Protein AF-A0A9N8LQH7-F1 (afdb_monomer)

InterPro domains:
  IPR006204 GHMP kinase N-terminal domain [PF00288] (32-109)
  IPR014721 Small ribosomal subunit protein uS5 domain 2-type fold, subgroup [G3DSA:3.30.230.10] (1-139)
  IPR020568 Ribosomal protein uS5 domain 2-type superfamily [SSF54211] (5-121)

pLDDT: mean 86.88, std 10.56, range [38.44, 96.88]

Secondary structure (DSSP, 8-state):
------GGGTTHHHHHHHHHHHTTTS-HHHHSTTTS-S---------SPTTSSS-HHHHHHHHHHHHHHHHTT-GGGS-HHHHHHHHHHHHHTTT----SHHHHHHHH--TTEEEEEE-SSS-EEEEEEPP--SSPP------------TTTSTTTTHHHHHHHHHHHHHHHHHHTT----EEE-TTS-EEE--SHHHHHHHHHHHHH-TT----SPPPHHHHHHHHHHHHHH--

Sequence (235 aa):
LIHHDEGSQRWGNYFAVAWKGLHSHLPPSVLSASTRPRTISILVDGSIPPESSLSSSAAMTVCSSLVILEAFGARSLVDRTEMAEVAIESERLVGVNSGGMDQAASIFGVPSHALHIAFKPKLLATPTALPPINPPMQFVIVNTLVVSDKKVTGPIHYNLRTAELRMASRALQRRLGLKLPTHTTASGQQEEDVTIRSIFRAWLATQQGAGSEDKGDETEEQLNAFAKVAAENLP

Foldseek 3Di:
DPPQDDDPCNLVLLLVLLVVLCPVQDDVVLVDPVQADPDDDDDDDDDPDPQQPLLPSLLSNLVSNCSRCVRSVNNVSADLQNSLVSSQNSSVVLVANDDRPSNNCSRVDDPQWDWDFDPPPHTDTDTHHDDPDVVDDDDDDDGPPDGHPCSVCVVVPRVVVVVVQLVLLVQLCVQVVFDADWDQDPVRDTDGPSGPVRSLVRVVDVVVDPPDDPPPDDDPVSVVVVVVVSVVRDD

Mean predicted aligned error: 6.79 Å

Solvent-accessible surface area (backbone atoms only — not comparable to full-atom values): 14286 Å² total; per-residue (Å²): 133,80,77,83,48,62,79,94,49,34,69,56,37,36,43,52,28,21,55,59,37,46,56,85,74,49,56,68,74,54,70,28,86,88,64,30,69,91,73,83,90,83,85,87,84,80,88,61,57,76,43,63,83,68,47,41,67,35,49,47,21,47,50,34,38,51,53,51,26,52,68,49,73,42,51,89,76,51,53,73,65,57,50,27,53,38,33,32,56,12,51,39,73,76,72,35,82,62,73,52,62,54,30,40,49,69,69,65,65,51,90,78,38,50,72,52,73,41,70,70,100,51,79,43,74,45,80,39,72,58,77,94,47,89,76,69,83,79,86,85,86,79,84,87,83,64,80,50,57,54,71,80,44,11,76,80,45,63,43,35,53,56,49,49,48,34,50,52,24,50,49,46,29,63,76,69,69,53,72,61,63,68,44,72,44,98,86,69,46,81,42,67,52,58,37,59,65,43,47,50,53,37,52,50,51,68,73,63,43,98,80,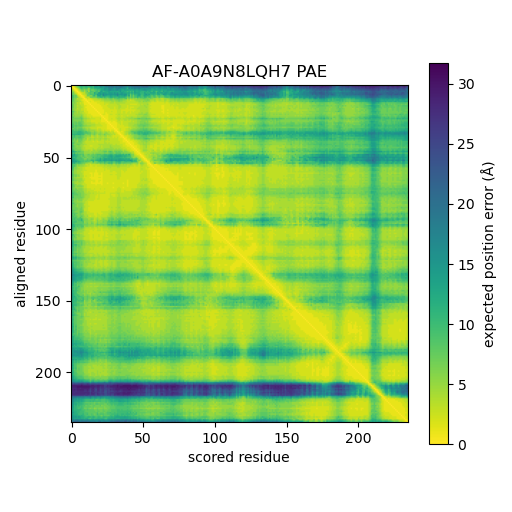65,77,84,79,84,72,84,50,71,67,57,52,55,53,48,51,52,55,49,60,76,66,47,136

Structure (mmCIF, N/CA/C/O backbone):
data_AF-A0A9N8LQH7-F1
#
_entry.id   AF-A0A9N8LQH7-F1
#
loop_
_atom_site.group_PDB
_atom_site.id
_atom_site.type_symbol
_atom_site.label_atom_id
_atom_site.label_alt_id
_atom_site.label_comp_id
_atom_site.label_asym_id
_atom_site.label_entity_id
_atom_site.label_seq_id
_atom_site.pdbx_PDB_ins_code
_atom_site.Cartn_x
_atom_site.Cartn_y
_atom_site.Cartn_z
_atom_site.occupancy
_atom_site.B_iso_or_equiv
_atom_site.auth_seq_id
_atom_site.auth_comp_id
_atom_site.auth_asym_id
_atom_site.auth_atom_id
_atom_site.pdbx_PDB_model_num
ATOM 1 N N . LEU A 1 1 ? -6.247 0.942 -25.159 1.00 38.44 1 LEU A N 1
ATOM 2 C CA . LEU A 1 1 ? -6.783 -0.199 -24.389 1.00 38.44 1 LEU A CA 1
ATOM 3 C C . LEU A 1 1 ? -5.607 -0.931 -23.770 1.00 38.44 1 LEU A C 1
ATOM 5 O O . LEU A 1 1 ? -4.652 -1.187 -24.490 1.00 38.44 1 LEU A O 1
ATOM 9 N N . ILE A 1 2 ? -5.651 -1.231 -22.473 1.00 52.00 2 ILE A N 1
ATOM 10 C CA . ILE A 1 2 ? -4.779 -2.269 -21.914 1.00 52.00 2 ILE A CA 1
ATOM 11 C C . ILE A 1 2 ? -5.392 -3.592 -22.373 1.00 52.00 2 ILE A C 1
ATOM 13 O O . ILE A 1 2 ? -6.552 -3.852 -22.055 1.00 52.00 2 ILE A O 1
ATOM 17 N N . HIS A 1 3 ? -4.671 -4.367 -23.183 1.00 55.97 3 HIS A N 1
ATOM 18 C CA . HIS A 1 3 ? -5.056 -5.753 -23.429 1.00 55.97 3 HIS A CA 1
ATOM 19 C C . HIS A 1 3 ? -4.911 -6.501 -22.107 1.00 55.97 3 HIS A C 1
ATOM 21 O O . HIS A 1 3 ? -3.863 -6.423 -21.470 1.00 55.97 3 HIS A O 1
ATOM 27 N N . HIS A 1 4 ? -5.992 -7.137 -21.659 1.00 64.00 4 HIS A N 1
ATOM 28 C CA . HIS A 1 4 ? -5.948 -7.960 -20.465 1.00 64.00 4 HIS A CA 1
ATOM 29 C C . HIS A 1 4 ? -5.553 -9.375 -20.851 1.00 64.00 4 HIS A C 1
ATOM 31 O O . HIS A 1 4 ? -6.353 -10.107 -21.427 1.00 64.00 4 HIS A O 1
ATOM 37 N N . ASP A 1 5 ? -4.315 -9.733 -20.530 1.00 71.69 5 ASP A N 1
ATOM 38 C CA . ASP A 1 5 ? -3.787 -11.060 -20.819 1.00 71.69 5 ASP A CA 1
ATOM 39 C C . ASP A 1 5 ? -4.262 -12.073 -19.767 1.00 71.69 5 ASP A C 1
ATOM 41 O O . ASP A 1 5 ? -4.279 -11.788 -18.561 1.00 71.69 5 ASP A O 1
ATOM 45 N N . GLU A 1 6 ? -4.625 -13.273 -20.220 1.00 67.31 6 GLU A N 1
ATOM 46 C CA . GLU A 1 6 ? -5.040 -14.405 -19.385 1.00 67.31 6 GLU A CA 1
ATOM 47 C C . GLU A 1 6 ? -4.002 -15.542 -19.424 1.00 67.31 6 GLU A C 1
ATOM 49 O O . GLU A 1 6 ? -3.060 -15.539 -20.221 1.00 67.31 6 GLU A O 1
ATOM 54 N N . GLY A 1 7 ?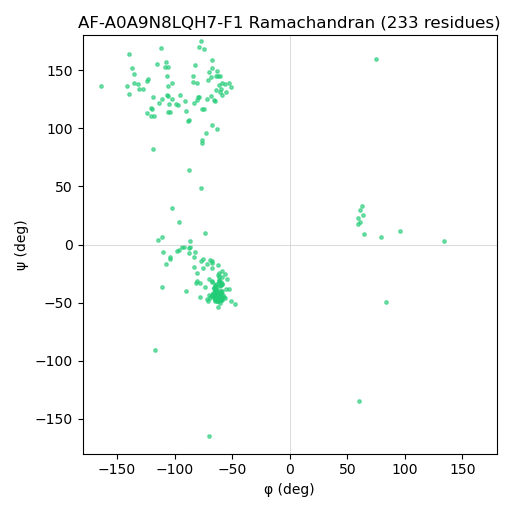 -4.148 -16.526 -18.531 1.00 68.12 7 GLY A N 1
ATOM 55 C CA . GLY A 1 7 ? -3.264 -17.693 -18.485 1.00 68.12 7 GLY A CA 1
ATOM 56 C C . GLY A 1 7 ? -1.793 -17.333 -18.241 1.00 68.12 7 GLY A C 1
ATOM 57 O O . GLY A 1 7 ? -1.475 -16.514 -17.379 1.00 68.12 7 GLY A O 1
ATOM 58 N N . SER A 1 8 ? -0.886 -17.943 -19.006 1.00 64.06 8 SER A N 1
ATOM 59 C CA . SER A 1 8 ? 0.569 -17.782 -18.853 1.00 64.06 8 SER A CA 1
ATOM 60 C C . SER A 1 8 ? 1.098 -16.386 -19.198 1.00 64.06 8 SER A C 1
ATOM 62 O O . SER A 1 8 ? 2.210 -16.054 -18.800 1.00 64.06 8 SER A O 1
ATOM 64 N N . GLN A 1 9 ? 0.316 -15.548 -19.886 1.00 72.38 9 GLN A N 1
ATOM 65 C CA . GLN A 1 9 ? 0.701 -14.173 -20.240 1.00 72.38 9 GLN A CA 1
ATOM 66 C C . GLN A 1 9 ? 0.213 -13.135 -19.221 1.00 72.38 9 GLN A C 1
ATOM 68 O O . GLN A 1 9 ? 0.533 -11.953 -19.318 1.00 72.38 9 GLN A O 1
ATOM 73 N N . ARG A 1 10 ? -0.520 -13.565 -18.185 1.00 77.06 10 ARG A N 1
ATOM 74 C CA . ARG A 1 10 ? -1.144 -12.680 -17.191 1.00 77.06 10 ARG A CA 1
ATOM 75 C C . ARG A 1 10 ? -0.161 -11.744 -16.481 1.00 77.06 10 ARG A C 1
ATOM 77 O O . ARG A 1 10 ? -0.586 -10.680 -16.029 1.00 77.06 10 ARG A O 1
ATOM 84 N N . TRP A 1 11 ? 1.120 -12.103 -16.394 1.00 80.00 11 TRP A N 1
ATOM 85 C CA . TRP A 1 11 ? 2.169 -11.262 -15.811 1.00 80.00 11 TRP A CA 1
ATOM 86 C C . TRP A 1 11 ? 2.361 -9.936 -16.572 1.00 80.00 11 TRP A C 1
ATOM 88 O O . TRP A 1 11 ? 2.661 -8.919 -15.947 1.00 80.00 11 TRP A O 1
ATOM 98 N N . GLY A 1 12 ? 2.107 -9.909 -17.889 1.00 86.38 12 GLY A N 1
ATOM 99 C CA . GLY A 1 12 ? 2.203 -8.706 -18.725 1.00 86.38 12 GLY A CA 1
ATOM 100 C C . GLY A 1 12 ? 1.235 -7.597 -18.301 1.00 86.38 12 GLY A C 1
ATOM 101 O O . GLY A 1 12 ? 1.530 -6.410 -18.463 1.00 86.38 12 GLY A O 1
ATOM 102 N N . ASN A 1 13 ? 0.128 -7.956 -17.638 1.00 86.44 13 ASN A N 1
ATOM 103 C CA . ASN A 1 13 ? -0.795 -6.980 -17.062 1.00 86.44 13 ASN A CA 1
ATOM 104 C C . ASN A 1 13 ? -0.110 -6.059 -16.044 1.00 86.44 13 ASN A C 1
ATOM 106 O O . ASN A 1 13 ? -0.479 -4.890 -15.981 1.00 86.44 13 ASN A O 1
ATOM 110 N N . TYR A 1 14 ? 0.875 -6.545 -15.273 1.00 88.12 14 TYR A N 1
ATOM 111 C CA . TYR A 1 14 ? 1.602 -5.719 -14.299 1.00 88.12 14 TYR A CA 1
ATOM 112 C C . TYR A 1 14 ? 2.395 -4.605 -14.989 1.00 88.12 14 TYR A C 1
ATOM 114 O O . TYR A 1 14 ? 2.353 -3.459 -14.545 1.00 88.12 14 TYR A O 1
ATOM 122 N N . PHE A 1 15 ? 3.017 -4.902 -16.133 1.00 89.38 15 PHE A N 1
ATOM 123 C CA . PHE A 1 15 ? 3.657 -3.888 -16.973 1.00 89.38 15 PHE A CA 1
ATOM 124 C C . PHE A 1 15 ? 2.653 -2.885 -17.533 1.00 89.38 15 PHE A C 1
ATOM 126 O O . PHE A 1 15 ? 2.897 -1.678 -17.506 1.00 89.38 15 PHE A O 1
ATOM 133 N N . ALA A 1 16 ? 1.508 -3.366 -18.017 1.00 89.19 16 ALA A N 1
ATOM 134 C CA . ALA A 1 16 ? 0.495 -2.497 -18.597 1.00 89.19 16 ALA A CA 1
ATOM 135 C C . ALA A 1 16 ? -0.116 -1.534 -17.566 1.00 89.19 16 ALA A C 1
ATOM 137 O O . ALA A 1 16 ? -0.328 -0.357 -17.875 1.00 89.19 16 ALA A O 1
ATOM 138 N N . VAL A 1 17 ? -0.378 -2.003 -16.339 1.00 90.00 17 VAL A N 1
ATOM 139 C CA . VAL A 1 17 ? -0.883 -1.131 -15.271 1.00 90.00 17 VAL A CA 1
ATOM 140 C C . VAL A 1 17 ? 0.193 -0.204 -14.721 1.00 90.00 17 VAL A C 1
ATOM 142 O O . VAL A 1 17 ? -0.128 0.952 -14.477 1.00 90.00 17 VAL A O 1
ATOM 145 N N . ALA A 1 18 ? 1.450 -0.651 -14.609 1.00 91.88 18 ALA A N 1
ATOM 146 C CA . ALA A 1 18 ? 2.571 0.203 -14.212 1.00 91.88 18 ALA A CA 1
ATOM 147 C C . ALA A 1 18 ? 2.768 1.357 -15.207 1.00 91.88 18 ALA A C 1
ATOM 149 O O . ALA A 1 18 ? 2.881 2.516 -14.814 1.00 91.88 18 ALA A O 1
ATOM 150 N N . TRP A 1 19 ? 2.710 1.064 -16.512 1.00 91.06 19 TRP A N 1
ATOM 151 C CA . TRP A 1 19 ? 2.742 2.091 -17.554 1.00 91.06 19 TRP A CA 1
ATOM 152 C C . TRP A 1 19 ? 1.584 3.085 -17.424 1.00 91.06 19 TRP A C 1
ATOM 154 O O . TRP A 1 19 ? 1.787 4.296 -17.502 1.00 91.06 19 TRP A O 1
ATOM 164 N N . LYS A 1 20 ? 0.362 2.584 -17.214 1.00 89.88 20 LYS A N 1
ATOM 165 C CA . LYS A 1 20 ? -0.811 3.446 -17.048 1.00 89.88 20 LYS A CA 1
ATOM 166 C C . LYS A 1 20 ? -0.715 4.310 -15.789 1.00 89.88 20 LYS A C 1
ATOM 168 O O . LYS A 1 20 ? -1.069 5.481 -15.869 1.00 89.88 20 LYS A O 1
ATOM 173 N N . GLY A 1 21 ? -0.243 3.759 -14.671 1.00 89.19 21 GLY A N 1
ATOM 174 C CA . GLY A 1 21 ? -0.072 4.493 -13.417 1.00 89.19 21 GLY A CA 1
ATOM 175 C C . GLY A 1 21 ? 0.996 5.580 -13.511 1.00 89.19 21 GLY A C 1
ATOM 176 O O . GLY A 1 21 ? 0.785 6.679 -13.023 1.00 89.19 21 GLY A O 1
ATOM 177 N N . LEU A 1 22 ? 2.096 5.338 -14.230 1.00 91.06 22 LEU A N 1
ATOM 178 C CA . LEU A 1 22 ? 3.144 6.345 -14.437 1.00 91.06 22 LEU A CA 1
ATOM 179 C C . LEU A 1 22 ? 2.706 7.538 -15.299 1.00 91.06 22 LEU A C 1
ATOM 181 O O . LEU A 1 22 ? 3.338 8.591 -15.254 1.00 91.06 22 LEU A O 1
ATOM 185 N N . HIS A 1 23 ? 1.642 7.407 -16.094 1.00 88.88 23 HIS A N 1
ATOM 186 C CA . HIS A 1 23 ? 1.264 8.426 -17.075 1.00 88.88 23 HIS A CA 1
ATOM 187 C C . HIS A 1 23 ? 0.926 9.786 -16.443 1.00 88.88 23 HIS A C 1
ATOM 189 O O . HIS A 1 23 ? 1.232 10.816 -17.034 1.00 88.88 23 HIS A O 1
ATOM 195 N N . SER A 1 24 ? 0.322 9.810 -15.251 1.00 85.94 24 SER A N 1
ATOM 196 C CA . SER A 1 24 ? 0.002 11.049 -14.523 1.00 85.94 24 SER A CA 1
ATOM 197 C C . SER A 1 24 ? 1.204 11.691 -13.826 1.00 85.94 24 SER A C 1
ATOM 199 O O . SER A 1 24 ? 1.114 12.851 -13.437 1.00 85.94 24 SER A O 1
ATOM 201 N N . HIS A 1 25 ? 2.314 10.963 -13.690 1.00 88.12 25 HIS A N 1
ATOM 202 C CA . HIS A 1 25 ? 3.514 11.392 -12.961 1.00 88.12 25 HIS A CA 1
ATOM 203 C C . HIS A 1 25 ? 4.654 11.820 -13.888 1.00 88.12 25 HIS A C 1
ATOM 205 O O . HIS A 1 25 ? 5.653 12.386 -13.452 1.00 88.12 25 HIS A O 1
ATOM 211 N N . LEU A 1 26 ? 4.523 11.557 -15.189 1.00 90.88 26 LEU A N 1
ATOM 212 C CA . LEU A 1 26 ? 5.539 11.893 -16.175 1.00 90.88 26 LEU A CA 1
ATOM 213 C C . LEU A 1 26 ? 5.157 13.156 -16.954 1.00 90.88 26 LEU A C 1
ATOM 215 O O . LEU A 1 26 ? 4.005 13.315 -17.363 1.00 90.88 26 LEU A O 1
ATOM 219 N N . PRO A 1 27 ? 6.118 14.057 -17.225 1.00 92.12 27 PRO A N 1
ATOM 220 C CA . PRO A 1 27 ? 5.837 15.258 -17.993 1.00 92.12 27 PRO A CA 1
ATOM 221 C C . PRO A 1 27 ? 5.500 14.909 -19.456 1.00 92.12 27 PRO A C 1
ATOM 223 O O . PRO A 1 27 ? 6.043 13.944 -20.008 1.00 92.12 27 PRO A O 1
ATOM 226 N N . PRO A 1 28 ? 4.688 15.730 -20.153 1.00 92.00 28 PRO A N 1
ATOM 227 C CA . PRO A 1 28 ? 4.324 15.488 -21.553 1.00 92.00 28 PRO A CA 1
ATOM 228 C C . PRO A 1 28 ? 5.523 15.320 -22.498 1.00 92.00 28 PRO A C 1
ATOM 230 O O . PRO A 1 28 ? 5.439 14.591 -23.484 1.00 92.00 28 PRO A O 1
ATOM 233 N N . SER A 1 29 ? 6.656 15.959 -22.192 1.00 91.50 29 SER A N 1
ATOM 234 C CA . SER A 1 29 ? 7.902 15.833 -22.956 1.00 91.50 29 SER A CA 1
ATOM 235 C C . SER A 1 29 ? 8.490 14.419 -22.922 1.00 91.50 29 SER A C 1
ATOM 237 O O . SER A 1 29 ? 9.049 13.981 -23.923 1.00 91.50 29 SER A O 1
ATOM 239 N N . VAL A 1 30 ? 8.335 13.691 -21.814 1.00 91.31 30 VAL A N 1
ATOM 240 C CA . VAL A 1 30 ? 8.762 12.289 -21.660 1.00 91.31 30 VAL A CA 1
ATOM 241 C C . VAL A 1 30 ? 7.770 11.339 -22.333 1.00 91.31 30 VAL A C 1
ATOM 243 O O . VAL A 1 30 ? 8.157 10.316 -22.890 1.00 91.31 30 VAL A O 1
ATOM 246 N N . LEU A 1 31 ? 6.483 11.690 -22.322 1.00 90.75 31 LEU A N 1
ATOM 247 C CA . LEU A 1 31 ? 5.407 10.883 -22.907 1.00 90.75 31 LEU A CA 1
ATOM 248 C C . LEU A 1 31 ? 5.243 11.085 -24.423 1.00 90.75 31 LEU A C 1
ATOM 250 O O . LEU A 1 31 ? 4.512 10.329 -25.071 1.00 90.75 31 LEU A O 1
ATOM 254 N N . SER A 1 32 ? 5.903 12.091 -25.000 1.00 91.00 32 SER A N 1
ATOM 255 C CA . SER A 1 32 ? 5.824 12.395 -26.427 1.00 91.00 32 SER A CA 1
ATOM 256 C C . SER A 1 32 ? 6.273 11.210 -27.284 1.00 91.00 32 SER A C 1
ATOM 258 O O . SER A 1 32 ? 7.279 10.555 -27.019 1.00 91.00 32 SER A O 1
ATOM 260 N N . ALA A 1 33 ? 5.559 10.966 -28.385 1.00 87.69 33 ALA A N 1
ATOM 261 C CA . ALA A 1 33 ? 5.908 9.926 -29.353 1.00 87.69 33 ALA A CA 1
ATOM 262 C C . ALA A 1 33 ? 7.274 10.144 -30.035 1.00 87.69 33 ALA A C 1
ATOM 264 O O . ALA A 1 33 ? 7.807 9.207 -30.630 1.00 87.69 33 ALA A O 1
ATOM 265 N N . SER A 1 34 ? 7.822 11.363 -29.977 1.00 86.56 34 SER A N 1
ATOM 266 C CA . SER A 1 34 ? 9.147 11.690 -30.513 1.00 86.56 34 SER A CA 1
ATOM 267 C C . SER A 1 34 ? 10.302 11.305 -29.586 1.00 86.56 34 SER A C 1
ATOM 269 O O . SER A 1 34 ? 11.413 11.122 -30.071 1.00 86.56 34 SER A O 1
ATOM 271 N N . THR A 1 35 ? 10.056 11.201 -28.279 1.00 84.31 35 THR A N 1
ATOM 272 C CA . THR A 1 35 ? 11.086 10.997 -27.248 1.00 84.31 35 THR A CA 1
ATOM 273 C C . THR A 1 35 ? 10.996 9.619 -26.610 1.00 84.31 35 THR A C 1
ATOM 275 O O . THR A 1 35 ? 12.028 9.015 -26.327 1.00 84.31 35 THR A O 1
ATOM 278 N N . ARG A 1 36 ? 9.783 9.091 -26.408 1.00 89.12 36 ARG A N 1
ATOM 279 C CA . ARG A 1 36 ? 9.607 7.796 -25.750 1.00 89.12 36 ARG A CA 1
ATOM 280 C C . ARG A 1 36 ? 10.085 6.618 -26.609 1.00 89.12 36 ARG A C 1
ATOM 282 O O . ARG A 1 36 ? 9.908 6.640 -27.833 1.00 89.12 36 ARG A O 1
ATOM 289 N N . PRO A 1 37 ? 10.578 5.531 -25.988 1.00 88.94 37 PRO A N 1
ATOM 290 C CA . PRO A 1 37 ? 10.831 4.278 -26.687 1.00 88.94 37 PRO A CA 1
ATOM 291 C C . PRO A 1 37 ? 9.572 3.761 -27.388 1.00 88.94 37 PRO A C 1
ATOM 293 O O . PRO A 1 37 ? 8.475 3.766 -26.826 1.00 88.94 37 PRO A O 1
ATOM 296 N N . ARG A 1 38 ? 9.733 3.267 -28.620 1.00 88.69 38 ARG A N 1
ATOM 297 C CA . ARG A 1 38 ? 8.644 2.596 -29.354 1.00 88.69 38 ARG A CA 1
ATOM 298 C C . ARG A 1 38 ? 8.462 1.143 -28.925 1.00 88.69 38 ARG A C 1
ATOM 300 O O . ARG A 1 38 ? 7.349 0.628 -28.967 1.00 88.69 38 ARG A O 1
ATOM 307 N N . THR A 1 39 ? 9.552 0.500 -28.521 1.00 90.56 39 THR A N 1
ATOM 308 C CA . THR A 1 39 ? 9.595 -0.904 -28.117 1.00 90.56 39 THR A CA 1
ATOM 309 C C . THR A 1 39 ? 10.544 -1.038 -26.939 1.00 90.56 39 THR A C 1
ATOM 311 O O . THR A 1 39 ? 11.623 -0.448 -26.952 1.00 90.56 39 THR A O 1
ATOM 314 N N . ILE A 1 40 ? 10.139 -1.815 -25.938 1.00 89.56 40 ILE A N 1
ATOM 315 C CA . ILE A 1 40 ? 10.990 -2.215 -24.821 1.00 89.56 40 ILE A CA 1
ATOM 316 C C . ILE A 1 40 ? 11.035 -3.739 -24.844 1.00 89.56 40 ILE A C 1
ATOM 318 O O . ILE A 1 40 ? 10.000 -4.391 -24.721 1.00 89.56 40 ILE A O 1
ATOM 322 N N . SER A 1 41 ? 12.228 -4.294 -25.040 1.00 91.25 41 SER A N 1
ATOM 323 C CA . SER A 1 41 ? 12.465 -5.734 -24.950 1.00 91.25 41 SER A CA 1
ATOM 324 C C . SER A 1 41 ? 12.865 -6.069 -23.523 1.00 91.25 41 SER A C 1
ATOM 326 O O . SER A 1 41 ? 13.817 -5.494 -23.000 1.00 91.25 41 SER A O 1
ATOM 328 N N . ILE A 1 42 ? 12.125 -6.975 -22.889 1.00 88.31 42 ILE A N 1
ATOM 329 C CA . ILE A 1 42 ? 12.255 -7.266 -21.461 1.00 88.31 42 ILE A CA 1
ATOM 330 C C . ILE A 1 42 ? 12.364 -8.775 -21.287 1.00 88.31 42 ILE A C 1
ATOM 332 O O . ILE A 1 42 ? 11.586 -9.529 -21.869 1.00 88.31 42 ILE A O 1
ATOM 336 N N . LEU A 1 43 ? 13.321 -9.196 -20.465 1.00 90.50 43 LEU A N 1
ATOM 337 C CA . LEU A 1 43 ? 13.407 -10.546 -19.930 1.00 90.50 43 LEU A CA 1
ATOM 338 C C . LEU A 1 43 ? 13.108 -10.463 -18.435 1.00 90.50 43 LEU A C 1
ATOM 340 O O . LEU A 1 43 ? 13.747 -9.688 -17.727 1.00 90.50 43 LEU A O 1
ATOM 344 N N . VAL A 1 44 ? 12.128 -11.234 -17.975 1.00 87.69 44 VAL A N 1
ATOM 345 C CA . VAL A 1 44 ? 11.728 -11.275 -16.567 1.00 87.69 44 VAL A CA 1
ATOM 346 C C . VAL A 1 44 ? 12.204 -12.583 -15.963 1.00 87.69 44 VAL A C 1
ATOM 348 O O . VAL A 1 44 ? 11.921 -13.651 -16.502 1.00 87.69 44 VAL A O 1
ATOM 351 N N . ASP A 1 45 ? 12.892 -12.476 -14.835 1.00 89.06 45 ASP A N 1
ATOM 352 C CA . ASP A 1 45 ? 13.278 -13.594 -13.985 1.00 89.06 45 ASP A CA 1
ATOM 353 C C . ASP A 1 45 ? 13.000 -13.226 -12.524 1.00 89.06 45 ASP A C 1
ATOM 355 O O . ASP A 1 45 ? 13.072 -12.054 -12.143 1.00 89.06 45 ASP A O 1
ATOM 359 N N . GLY A 1 46 ? 12.632 -14.210 -11.707 1.00 85.75 46 GLY A N 1
ATOM 360 C CA . GLY A 1 46 ? 12.235 -13.965 -10.327 1.00 85.75 46 GLY A CA 1
ATOM 361 C C . GLY A 1 46 ? 12.234 -15.231 -9.484 1.00 85.75 46 GLY A C 1
ATOM 362 O O . GLY A 1 46 ? 11.731 -16.272 -9.891 1.00 85.75 46 GLY A O 1
ATOM 363 N N . SER A 1 47 ? 12.768 -15.119 -8.270 1.00 86.12 47 SER A N 1
ATOM 364 C CA . SER A 1 47 ? 12.844 -16.218 -7.301 1.00 86.12 47 SER A CA 1
ATOM 365 C C . SER A 1 47 ? 11.724 -16.199 -6.259 1.00 86.12 47 SER A C 1
ATOM 367 O O . SER A 1 47 ? 11.639 -17.110 -5.436 1.00 86.12 47 SER A O 1
ATOM 369 N N . ILE A 1 48 ? 10.877 -15.162 -6.258 1.00 83.69 48 ILE A N 1
ATOM 370 C CA . ILE A 1 48 ? 9.716 -15.075 -5.369 1.00 83.69 48 ILE A CA 1
ATOM 371 C C . ILE A 1 48 ? 8.639 -16.011 -5.928 1.00 83.69 48 ILE A C 1
ATOM 373 O O . ILE A 1 48 ? 8.156 -15.762 -7.037 1.00 83.69 48 ILE A O 1
ATOM 377 N N . PRO A 1 49 ? 8.231 -17.064 -5.196 1.00 75.44 49 PRO A N 1
ATOM 378 C CA . PRO A 1 49 ? 7.218 -17.981 -5.689 1.00 75.44 49 PRO A CA 1
ATOM 379 C C . PRO A 1 49 ? 5.903 -17.234 -5.969 1.00 75.44 49 PRO A C 1
ATOM 381 O O . PRO A 1 49 ? 5.460 -16.425 -5.144 1.00 75.44 49 PRO A O 1
ATOM 384 N N . PRO A 1 50 ? 5.261 -17.468 -7.124 1.00 74.50 50 PRO A N 1
ATOM 385 C CA . PRO A 1 50 ? 3.982 -16.846 -7.418 1.00 74.50 50 PRO A CA 1
ATOM 386 C C . PRO A 1 50 ? 2.918 -17.331 -6.429 1.00 74.50 50 PRO A C 1
ATOM 388 O O . PRO A 1 50 ? 2.933 -18.481 -5.995 1.00 74.50 50 PRO A O 1
ATOM 391 N N . GLU A 1 51 ? 1.988 -16.439 -6.077 1.00 73.38 51 GLU A N 1
ATOM 392 C CA . GLU A 1 51 ? 0.765 -16.776 -5.324 1.00 73.38 51 GLU A CA 1
ATOM 393 C C . GLU A 1 51 ? 1.008 -17.412 -3.940 1.00 73.38 51 GLU A C 1
ATOM 395 O O . GLU A 1 51 ? 0.091 -17.955 -3.326 1.00 73.38 51 GLU A O 1
ATOM 400 N N . SER A 1 52 ? 2.222 -17.269 -3.399 1.00 74.38 52 SER A N 1
ATOM 401 C CA . SER A 1 52 ? 2.628 -17.787 -2.087 1.00 74.38 52 SER A CA 1
ATOM 402 C C . SER A 1 52 ? 2.529 -16.747 -0.967 1.00 74.38 52 SER A C 1
ATOM 404 O O . SER A 1 52 ? 3.191 -16.870 0.060 1.00 74.38 52 SER A O 1
ATOM 406 N N . SER A 1 53 ? 1.756 -15.678 -1.178 1.00 75.81 53 SER A N 1
ATOM 407 C CA . SER A 1 53 ? 1.624 -14.545 -0.246 1.00 75.81 53 SER A CA 1
ATOM 408 C C . SER A 1 53 ? 2.930 -13.801 0.082 1.00 75.81 53 SER A C 1
ATOM 410 O O . SER A 1 53 ? 2.991 -13.098 1.083 1.00 75.81 53 SER A O 1
ATOM 412 N N . LEU A 1 54 ? 3.948 -13.891 -0.783 1.00 79.44 54 LEU A N 1
ATOM 413 C CA . LEU A 1 54 ? 5.234 -13.184 -0.651 1.00 79.44 54 LEU A CA 1
ATOM 414 C C . LEU A 1 54 ? 5.338 -11.959 -1.572 1.00 79.44 54 LEU A C 1
ATOM 416 O O . LEU A 1 54 ? 6.410 -11.625 -2.065 1.00 79.44 54 LEU A O 1
ATOM 420 N N . SER A 1 55 ? 4.203 -11.308 -1.833 1.00 81.38 55 SER A N 1
ATOM 421 C CA . SER A 1 55 ? 4.166 -10.007 -2.518 1.00 81.38 55 SER A CA 1
ATOM 422 C C . SER A 1 55 ? 4.756 -10.011 -3.942 1.00 81.38 55 SER A C 1
ATOM 424 O O . SER A 1 55 ? 5.234 -8.987 -4.426 1.00 81.38 55 SER A O 1
ATOM 426 N N . SER A 1 56 ? 4.684 -11.147 -4.651 1.00 84.31 56 SER A N 1
ATOM 427 C CA . SER A 1 56 ? 5.212 -11.288 -6.020 1.00 84.31 56 SER A CA 1
ATOM 428 C C . SER A 1 56 ? 4.581 -10.301 -7.016 1.00 84.31 56 SER A C 1
ATOM 430 O O . SER A 1 56 ? 5.264 -9.808 -7.909 1.00 84.31 56 SER A O 1
ATOM 432 N N . SER A 1 57 ? 3.300 -9.957 -6.843 1.00 86.62 57 SER A N 1
ATOM 433 C CA . SER A 1 57 ? 2.588 -8.970 -7.667 1.00 86.62 57 SER A CA 1
ATOM 434 C C . SER A 1 57 ? 3.106 -7.545 -7.471 1.00 86.62 57 SER A C 1
ATOM 436 O O . SER A 1 57 ? 3.331 -6.826 -8.447 1.00 86.62 57 SER A O 1
ATOM 438 N N . ALA A 1 58 ? 3.355 -7.156 -6.221 1.00 89.56 58 ALA A N 1
ATOM 439 C CA . ALA A 1 58 ? 3.923 -5.860 -5.884 1.00 89.56 58 ALA A CA 1
ATOM 440 C C . ALA A 1 58 ? 5.365 -5.748 -6.388 1.00 89.56 58 ALA A C 1
ATOM 442 O O . ALA A 1 58 ? 5.704 -4.754 -7.026 1.00 89.56 58 ALA A O 1
ATOM 443 N N . ALA A 1 59 ? 6.185 -6.789 -6.194 1.00 91.06 59 ALA A N 1
ATOM 444 C CA . ALA A 1 59 ? 7.546 -6.839 -6.727 1.00 91.06 59 ALA A CA 1
ATOM 445 C C . ALA A 1 59 ? 7.554 -6.678 -8.257 1.00 91.06 59 ALA A C 1
ATOM 447 O O . ALA A 1 59 ? 8.310 -5.868 -8.794 1.00 91.06 59 ALA A O 1
ATOM 448 N N . MET A 1 60 ? 6.654 -7.382 -8.955 1.00 90.19 60 MET A N 1
ATOM 449 C CA . MET A 1 60 ? 6.503 -7.268 -10.405 1.0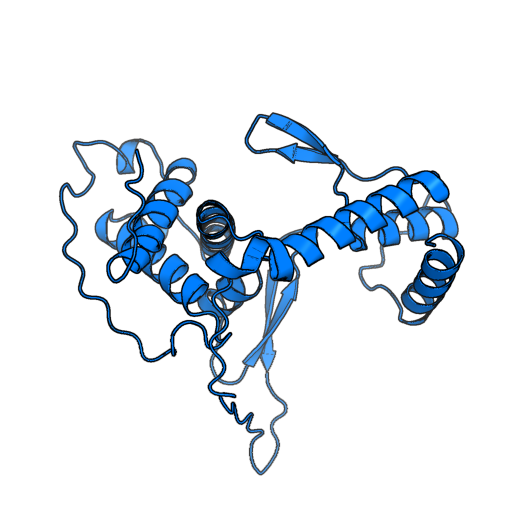0 90.19 60 MET A CA 1
ATOM 450 C C . MET A 1 60 ? 6.072 -5.861 -10.832 1.00 90.19 60 MET A C 1
ATOM 452 O O . MET A 1 60 ? 6.630 -5.310 -11.778 1.00 90.19 60 MET A O 1
ATOM 456 N N . THR A 1 61 ? 5.110 -5.256 -10.132 1.00 91.56 61 THR A N 1
ATOM 457 C CA . THR A 1 61 ? 4.607 -3.903 -10.428 1.00 91.56 61 THR A CA 1
ATOM 458 C C . THR A 1 61 ? 5.693 -2.847 -10.214 1.00 91.56 61 THR A C 1
ATOM 460 O O . THR A 1 61 ? 5.933 -2.027 -11.097 1.00 91.56 61 THR A O 1
ATOM 463 N N . VAL A 1 62 ? 6.408 -2.901 -9.084 1.00 94.00 62 VAL A N 1
ATOM 464 C CA . VAL A 1 62 ? 7.517 -1.987 -8.764 1.00 94.00 62 VAL A CA 1
ATOM 465 C C . VAL A 1 62 ? 8.654 -2.130 -9.777 1.00 94.00 62 VAL A C 1
ATOM 467 O O . VAL A 1 62 ? 9.137 -1.127 -10.304 1.00 94.00 62 VAL A O 1
ATOM 470 N N . CYS A 1 63 ? 9.058 -3.364 -10.095 1.00 94.19 63 CYS A N 1
ATOM 471 C CA . CYS A 1 63 ? 10.089 -3.626 -11.099 1.00 94.19 63 CYS A CA 1
ATOM 472 C C . CYS A 1 63 ? 9.664 -3.116 -12.483 1.00 94.19 63 CYS A C 1
ATOM 474 O O . CYS A 1 63 ? 10.452 -2.465 -13.167 1.00 94.19 63 CYS A O 1
ATOM 476 N N . SER A 1 64 ? 8.401 -3.327 -12.863 1.00 94.00 64 SER A N 1
ATOM 477 C CA . SER A 1 64 ? 7.855 -2.834 -14.129 1.00 94.00 64 SER A CA 1
ATOM 478 C C . SER A 1 64 ? 7.936 -1.312 -14.229 1.00 94.00 64 SER A C 1
ATOM 480 O O . SER A 1 64 ? 8.408 -0.792 -15.240 1.00 94.00 64 SER A O 1
ATOM 482 N N . SER A 1 65 ? 7.538 -0.595 -13.172 1.00 94.25 65 SER A N 1
ATOM 483 C CA . SER A 1 65 ? 7.642 0.866 -13.117 1.00 94.25 65 SER A CA 1
ATOM 484 C C . SER A 1 65 ? 9.088 1.340 -13.254 1.00 94.25 65 SER A C 1
ATOM 486 O O . SER A 1 65 ? 9.359 2.255 -14.027 1.00 94.25 65 SER A O 1
ATOM 488 N N . LEU A 1 66 ? 10.031 0.690 -12.562 1.00 94.44 66 LEU A N 1
ATOM 489 C CA . LEU A 1 66 ? 11.458 1.004 -12.664 1.00 94.44 66 LEU A CA 1
ATOM 490 C C . LEU A 1 66 ? 11.993 0.798 -14.085 1.00 94.44 66 LEU A C 1
ATOM 492 O O . LEU A 1 66 ? 12.620 1.700 -14.630 1.00 94.44 66 LEU A O 1
ATOM 496 N N . VAL A 1 67 ? 11.707 -0.348 -14.709 1.00 94.88 67 VAL A N 1
ATOM 497 C CA . VAL A 1 67 ? 12.141 -0.653 -16.084 1.00 94.88 67 VAL A CA 1
ATOM 498 C C . VAL A 1 67 ? 11.596 0.372 -17.078 1.00 94.88 67 VAL A C 1
ATOM 500 O O . VAL A 1 67 ? 12.329 0.833 -17.952 1.00 94.88 67 VAL A O 1
ATOM 503 N N . ILE A 1 68 ? 10.327 0.761 -16.938 1.00 94.00 68 ILE A N 1
ATOM 504 C CA . ILE A 1 68 ? 9.710 1.791 -17.782 1.00 94.00 68 ILE A CA 1
ATOM 505 C C . ILE A 1 68 ? 10.407 3.139 -17.578 1.00 94.00 68 ILE A C 1
ATOM 507 O O . ILE A 1 68 ? 10.780 3.783 -18.556 1.00 94.00 68 ILE A O 1
ATOM 511 N N . LEU A 1 69 ? 10.612 3.561 -16.329 1.00 94.44 69 LEU A N 1
ATOM 512 C CA . LEU A 1 69 ? 11.275 4.827 -16.013 1.00 94.44 69 LEU A CA 1
ATOM 513 C C . LEU A 1 69 ? 12.704 4.889 -16.562 1.00 94.44 69 LEU A C 1
ATOM 515 O O . LEU A 1 69 ? 13.093 5.916 -17.116 1.00 94.44 69 LEU A O 1
ATOM 519 N N . GLU A 1 70 ? 13.464 3.799 -16.450 1.00 94.94 70 GLU A N 1
ATOM 520 C CA . GLU A 1 70 ? 14.812 3.696 -17.016 1.00 94.94 70 GLU A CA 1
ATOM 521 C C . GLU A 1 70 ? 14.786 3.768 -18.544 1.00 94.94 70 GLU A C 1
ATOM 523 O O . GLU A 1 70 ? 15.497 4.574 -19.142 1.00 94.94 70 GLU A O 1
ATOM 528 N N . ALA A 1 71 ? 13.910 2.995 -19.193 1.00 94.19 71 ALA A N 1
ATOM 529 C CA . ALA A 1 71 ? 13.788 3.000 -20.649 1.00 94.19 71 ALA A CA 1
ATOM 530 C C . ALA A 1 71 ? 13.408 4.386 -21.201 1.00 94.19 71 ALA A C 1
ATOM 532 O O . ALA A 1 71 ? 13.823 4.753 -22.298 1.00 94.19 71 ALA A O 1
ATOM 533 N N . PHE A 1 72 ? 12.635 5.164 -20.443 1.00 93.88 72 PHE A N 1
ATOM 534 C CA . PHE A 1 72 ? 12.204 6.512 -20.809 1.00 93.88 72 PHE A CA 1
ATOM 535 C C . PHE A 1 72 ? 13.212 7.606 -20.415 1.00 93.88 72 PHE A C 1
ATOM 537 O O . PHE A 1 72 ? 12.961 8.779 -20.690 1.00 93.88 72 PHE A O 1
ATOM 544 N N . GLY A 1 73 ? 14.330 7.261 -19.762 1.00 92.94 73 GLY A N 1
ATOM 545 C CA . GLY A 1 73 ? 15.291 8.242 -19.242 1.00 92.94 73 GLY A CA 1
ATOM 546 C C . GLY A 1 73 ? 14.699 9.150 -18.156 1.00 92.94 73 GLY A C 1
ATOM 547 O O . GLY A 1 73 ? 15.150 10.277 -17.971 1.00 92.94 73 GLY A O 1
ATOM 548 N N . ALA A 1 74 ? 13.665 8.674 -17.461 1.00 94.12 74 ALA A N 1
ATOM 549 C CA . ALA A 1 74 ? 12.848 9.436 -16.522 1.00 94.12 74 ALA A CA 1
ATOM 550 C C . ALA A 1 74 ? 13.041 9.001 -15.060 1.00 94.12 74 ALA A C 1
ATOM 552 O O . ALA A 1 74 ? 12.333 9.484 -14.179 1.00 94.12 74 ALA A O 1
ATOM 553 N N . ARG A 1 75 ? 13.999 8.107 -14.772 1.00 92.56 75 ARG A N 1
ATOM 554 C CA . ARG A 1 75 ? 14.233 7.572 -13.420 1.00 92.56 75 ARG A CA 1
ATOM 555 C C . ARG A 1 75 ? 14.417 8.653 -12.359 1.00 92.56 75 ARG A C 1
ATOM 557 O O . ARG A 1 75 ? 13.941 8.475 -11.243 1.00 92.56 75 ARG A O 1
ATOM 564 N N . SER A 1 76 ? 15.104 9.743 -12.686 1.00 93.38 76 SER A N 1
ATOM 565 C CA . SER A 1 76 ? 15.383 10.844 -11.759 1.00 93.38 76 SER A CA 1
ATOM 566 C C . SER A 1 76 ? 14.183 11.753 -11.487 1.00 93.38 76 SER A C 1
ATOM 568 O O . SER A 1 76 ? 14.254 12.564 -10.569 1.00 93.38 76 SER A O 1
ATOM 570 N N . LEU A 1 77 ? 13.103 11.637 -12.268 1.00 92.75 77 LEU A N 1
ATOM 571 C CA . LEU A 1 77 ? 11.909 12.472 -12.126 1.00 92.75 77 LEU A CA 1
ATOM 572 C C . LEU A 1 77 ? 10.951 11.963 -11.049 1.00 92.75 77 LEU A C 1
ATOM 574 O O . LEU A 1 77 ? 10.128 12.739 -10.587 1.00 92.75 77 LEU A O 1
ATOM 578 N N . VAL A 1 78 ? 11.066 10.687 -10.671 1.00 93.06 78 VAL A N 1
ATOM 579 C CA . VAL A 1 78 ? 10.169 10.022 -9.721 1.00 93.06 78 VAL A CA 1
ATOM 580 C C . VAL A 1 78 ? 10.974 9.544 -8.518 1.00 93.06 78 VAL A C 1
ATOM 582 O O . VAL A 1 78 ? 11.870 8.694 -8.634 1.00 93.06 78 VAL A O 1
ATOM 585 N N . ASP A 1 79 ? 10.670 10.096 -7.345 1.00 94.00 79 ASP A N 1
ATOM 586 C CA . ASP A 1 79 ? 11.334 9.701 -6.104 1.00 94.00 79 ASP A CA 1
ATOM 587 C C . ASP A 1 79 ? 10.801 8.361 -5.554 1.00 94.00 79 ASP A C 1
ATOM 589 O O . ASP A 1 79 ? 9.899 7.740 -6.112 1.00 94.00 79 ASP A O 1
ATOM 593 N N . ARG A 1 80 ? 11.399 7.845 -4.470 1.00 93.50 80 ARG A N 1
ATOM 594 C CA . ARG A 1 80 ? 10.997 6.544 -3.896 1.00 93.50 80 ARG A CA 1
ATOM 595 C C . ARG A 1 80 ? 9.575 6.557 -3.330 1.00 93.50 80 ARG A C 1
ATOM 597 O O . ARG A 1 80 ? 8.899 5.535 -3.404 1.00 93.50 80 ARG A O 1
ATOM 604 N N . THR A 1 81 ? 9.150 7.667 -2.736 1.00 92.69 81 THR A N 1
ATOM 605 C CA . THR A 1 81 ? 7.818 7.805 -2.134 1.00 92.69 81 THR A CA 1
ATOM 606 C C . THR A 1 81 ? 6.770 7.856 -3.228 1.00 92.69 81 THR A C 1
ATOM 608 O O . THR A 1 81 ? 5.835 7.060 -3.204 1.00 92.69 81 THR A O 1
ATOM 611 N N . GLU A 1 82 ? 6.990 8.695 -4.236 1.00 91.56 82 GLU A N 1
ATOM 612 C CA . GLU A 1 82 ? 6.123 8.786 -5.405 1.00 91.56 82 GLU A CA 1
ATOM 613 C C . GLU A 1 82 ? 6.068 7.450 -6.157 1.00 91.56 82 GLU A C 1
ATOM 615 O O . GLU A 1 82 ? 4.995 6.976 -6.513 1.00 91.56 82 GLU A O 1
ATOM 620 N N . MET A 1 83 ? 7.201 6.758 -6.314 1.00 93.06 83 MET A N 1
ATOM 621 C CA . MET A 1 83 ? 7.232 5.429 -6.933 1.00 93.06 83 MET A CA 1
ATOM 622 C C . MET A 1 83 ? 6.399 4.399 -6.161 1.00 93.06 83 MET A C 1
ATOM 624 O O . MET A 1 83 ? 5.779 3.526 -6.773 1.00 93.06 83 MET A O 1
ATOM 628 N N . ALA A 1 84 ? 6.375 4.484 -4.828 1.00 92.81 84 ALA A N 1
ATOM 629 C CA . ALA A 1 84 ? 5.533 3.622 -4.012 1.00 92.81 84 ALA A CA 1
ATOM 630 C C . ALA A 1 84 ? 4.055 3.952 -4.204 1.00 92.81 84 ALA A C 1
ATOM 632 O O . ALA A 1 84 ? 3.268 3.036 -4.420 1.00 92.81 84 ALA A O 1
ATOM 633 N N . GLU A 1 85 ? 3.680 5.228 -4.210 1.00 89.75 85 GLU A N 1
ATOM 634 C CA . GLU A 1 85 ? 2.305 5.661 -4.480 1.00 89.75 85 GLU A CA 1
ATOM 635 C C . GLU A 1 85 ? 1.835 5.212 -5.872 1.00 89.75 85 GLU A C 1
ATOM 637 O O . GLU A 1 85 ? 0.802 4.549 -5.983 1.00 89.75 85 GLU A O 1
ATOM 642 N N . VAL A 1 86 ? 2.655 5.419 -6.906 1.00 90.62 86 VAL A N 1
ATOM 643 C CA . VAL A 1 86 ? 2.393 4.940 -8.271 1.00 90.62 86 VAL A CA 1
ATOM 644 C C . VAL A 1 86 ? 2.186 3.430 -8.305 1.00 90.62 86 VAL A C 1
ATOM 646 O O . VAL A 1 86 ? 1.252 2.948 -8.948 1.00 90.62 86 VAL A O 1
ATOM 649 N N . ALA A 1 87 ? 3.041 2.652 -7.635 1.00 90.56 87 ALA A N 1
ATOM 650 C CA . ALA A 1 87 ? 2.918 1.197 -7.617 1.00 90.56 87 ALA A CA 1
ATOM 651 C C . ALA A 1 87 ? 1.625 0.741 -6.918 1.00 90.56 87 ALA A C 1
ATOM 653 O O . ALA A 1 87 ? 0.950 -0.170 -7.403 1.00 90.56 87 ALA A O 1
ATOM 654 N N . ILE A 1 88 ? 1.248 1.403 -5.821 1.00 88.44 88 ILE A N 1
ATOM 655 C CA . ILE A 1 88 ? 0.008 1.139 -5.079 1.00 88.44 88 ILE A CA 1
ATOM 656 C C . ILE A 1 88 ? -1.214 1.407 -5.958 1.00 88.44 88 ILE A C 1
ATOM 658 O O . ILE A 1 88 ? -2.141 0.595 -6.012 1.00 88.44 88 ILE A O 1
ATOM 662 N N . GLU A 1 89 ? -1.229 2.543 -6.650 1.00 85.44 89 GLU A N 1
ATOM 663 C CA . GLU A 1 89 ? -2.315 2.915 -7.552 1.00 85.44 89 GLU A CA 1
ATOM 664 C C . GLU A 1 89 ? -2.393 1.984 -8.761 1.00 85.44 89 GLU A C 1
ATOM 666 O O . GLU A 1 89 ? -3.479 1.521 -9.112 1.00 85.44 89 GLU A O 1
ATOM 671 N N . SER A 1 90 ? -1.244 1.643 -9.346 1.00 86.62 90 SER A N 1
ATOM 672 C CA . SER A 1 90 ? -1.141 0.739 -10.492 1.00 86.62 90 SER A CA 1
ATOM 673 C C . SER A 1 90 ? -1.698 -0.647 -10.175 1.00 86.62 90 SER A C 1
ATOM 675 O O . SER A 1 90 ? -2.470 -1.196 -10.958 1.00 86.62 90 SER A O 1
ATOM 677 N N . GLU A 1 91 ? -1.364 -1.221 -9.018 1.00 83.56 91 GLU A N 1
ATOM 678 C CA . GLU A 1 91 ? -1.806 -2.575 -8.668 1.00 83.56 91 GLU A CA 1
ATOM 679 C C . GLU A 1 91 ? -3.324 -2.658 -8.447 1.00 83.56 91 GLU A C 1
ATOM 681 O O . GLU A 1 91 ? -3.962 -3.638 -8.844 1.00 83.56 91 GLU A O 1
ATOM 686 N N . ARG A 1 92 ? -3.942 -1.584 -7.937 1.00 82.00 92 ARG A N 1
ATOM 687 C CA . ARG A 1 92 ? -5.407 -1.493 -7.812 1.00 82.00 92 ARG A CA 1
ATOM 688 C C . ARG A 1 92 ? -6.117 -1.571 -9.164 1.00 82.00 92 ARG A C 1
ATOM 690 O O . ARG A 1 92 ? -7.233 -2.086 -9.236 1.00 82.00 92 ARG A O 1
ATOM 697 N N . LEU A 1 93 ? -5.465 -1.150 -10.252 1.00 79.69 93 LEU A N 1
ATOM 698 C CA . LEU A 1 93 ? -6.006 -1.268 -11.613 1.00 79.69 93 LEU A CA 1
ATOM 699 C C . LEU A 1 93 ? -6.107 -2.725 -12.099 1.00 79.69 93 LEU A C 1
ATOM 701 O O . LEU A 1 93 ? -6.799 -2.983 -13.081 1.00 79.69 93 LEU A O 1
ATOM 705 N N . VAL A 1 94 ? -5.462 -3.684 -11.421 1.00 75.19 94 VAL A N 1
ATOM 706 C CA . VAL A 1 94 ? -5.544 -5.126 -11.734 1.00 75.19 94 VAL A CA 1
ATOM 707 C C . VAL A 1 94 ? -6.806 -5.775 -11.132 1.00 75.19 94 VAL A C 1
ATOM 709 O O . VAL A 1 94 ? -7.109 -6.930 -11.439 1.00 75.19 94 VAL A O 1
ATOM 712 N N . GLY A 1 95 ? -7.575 -5.042 -10.314 1.00 72.69 95 GLY A N 1
ATOM 713 C CA . GLY A 1 95 ? -8.847 -5.500 -9.734 1.00 72.69 95 GLY A CA 1
ATOM 714 C C . GLY A 1 95 ? -8.741 -6.091 -8.323 1.00 72.69 95 GLY A C 1
ATOM 715 O O . GLY A 1 95 ? -9.696 -6.688 -7.821 1.00 72.69 95 GLY A O 1
ATOM 716 N N . VAL A 1 96 ? -7.592 -5.926 -7.665 1.00 75.62 96 VAL A N 1
ATOM 717 C CA . VAL A 1 96 ? -7.403 -6.271 -6.250 1.00 75.62 96 VAL A CA 1
ATOM 718 C C . VAL A 1 96 ? -7.371 -4.972 -5.452 1.00 75.62 96 VAL A C 1
ATOM 720 O O . VAL A 1 96 ? -6.597 -4.075 -5.771 1.00 75.62 96 VAL A O 1
ATOM 723 N N . ASN A 1 97 ? -8.189 -4.857 -4.403 1.00 79.69 97 ASN A N 1
ATOM 724 C CA . ASN A 1 97 ? -8.248 -3.662 -3.549 1.00 79.69 97 ASN A CA 1
ATOM 725 C C . ASN A 1 97 ? -7.058 -3.594 -2.576 1.00 79.69 97 ASN A C 1
ATOM 727 O O . ASN A 1 97 ? -7.239 -3.427 -1.368 1.00 79.69 97 ASN A O 1
ATOM 731 N N . SER A 1 98 ? -5.840 -3.790 -3.084 1.00 79.50 98 SER A N 1
ATOM 732 C CA . SER A 1 98 ? -4.628 -3.908 -2.284 1.00 79.50 98 SER A CA 1
ATOM 733 C C . SER A 1 98 ? -4.326 -2.633 -1.490 1.00 79.50 98 SER A C 1
ATOM 735 O O . SER A 1 98 ? -4.561 -1.495 -1.925 1.00 79.50 98 SER A O 1
ATOM 737 N N . GLY A 1 99 ? -3.784 -2.851 -0.290 1.00 87.62 99 GLY A N 1
ATOM 738 C CA . GLY A 1 99 ? -3.112 -1.815 0.490 1.00 87.62 99 GLY A CA 1
ATOM 739 C C . GLY A 1 99 ? -1.777 -1.402 -0.140 1.00 87.62 99 GLY A C 1
ATOM 740 O O . GLY A 1 99 ? -1.517 -1.711 -1.301 1.00 87.62 99 GLY A O 1
ATOM 741 N N . GLY A 1 100 ? -0.940 -0.708 0.640 1.00 91.88 100 GLY A N 1
ATOM 742 C CA . GLY A 1 100 ? 0.350 -0.199 0.162 1.00 91.88 100 GLY A CA 1
ATOM 743 C C . GLY A 1 100 ? 1.608 -0.782 0.797 1.00 91.88 100 GLY A C 1
ATOM 744 O O . GLY A 1 100 ? 2.710 -0.313 0.526 1.00 91.88 100 GLY A O 1
ATOM 745 N N . MET A 1 101 ? 1.449 -1.765 1.683 1.00 94.88 101 MET A N 1
ATOM 746 C CA . MET A 1 101 ? 2.553 -2.330 2.462 1.00 94.88 101 MET A CA 1
ATOM 747 C C . MET A 1 101 ? 3.573 -3.037 1.575 1.00 94.88 101 MET A C 1
ATOM 749 O O . MET A 1 101 ? 4.767 -2.810 1.728 1.00 94.88 101 MET A O 1
ATOM 753 N N . ASP A 1 102 ? 3.101 -3.857 0.640 1.00 93.94 102 ASP A N 1
ATOM 754 C CA . ASP A 1 102 ? 3.945 -4.712 -0.192 1.00 93.94 102 ASP A CA 1
ATOM 755 C C . ASP A 1 102 ? 4.867 -3.890 -1.109 1.00 93.94 102 ASP A C 1
ATOM 757 O O . ASP A 1 102 ? 6.070 -4.137 -1.197 1.00 93.94 102 ASP A O 1
ATOM 761 N N . GLN A 1 103 ? 4.315 -2.857 -1.746 1.00 94.19 103 GLN A N 1
ATOM 762 C CA . GLN A 1 103 ? 5.033 -1.952 -2.640 1.00 94.19 103 GLN A CA 1
ATOM 763 C C . GLN A 1 103 ? 6.019 -1.090 -1.849 1.00 94.19 103 GLN A C 1
ATOM 765 O O . GLN A 1 103 ? 7.187 -0.982 -2.222 1.00 94.19 103 GLN A O 1
ATOM 770 N N . ALA A 1 104 ? 5.577 -0.529 -0.717 1.00 95.75 104 ALA A N 1
ATOM 771 C CA . ALA A 1 104 ? 6.448 0.241 0.161 1.00 95.75 104 ALA A CA 1
ATOM 772 C C . ALA A 1 104 ? 7.605 -0.622 0.691 1.00 95.75 104 ALA A C 1
ATOM 774 O O . ALA A 1 104 ? 8.752 -0.188 0.650 1.00 95.75 104 ALA A O 1
ATOM 775 N N . ALA A 1 105 ? 7.350 -1.865 1.103 1.00 95.38 105 ALA A N 1
ATOM 776 C CA . ALA A 1 105 ? 8.401 -2.773 1.548 1.00 95.38 105 ALA A CA 1
ATOM 777 C C . ALA A 1 105 ? 9.406 -3.090 0.431 1.00 95.38 105 ALA A C 1
ATOM 779 O O . ALA A 1 105 ? 10.615 -3.012 0.653 1.00 95.38 105 ALA A O 1
ATOM 780 N N . SER A 1 106 ? 8.915 -3.362 -0.783 1.00 94.88 106 SER A N 1
ATOM 781 C CA . SER A 1 106 ? 9.761 -3.624 -1.952 1.00 94.88 106 SER A CA 1
ATOM 782 C C . SER A 1 106 ? 10.659 -2.437 -2.318 1.00 94.88 106 SER A C 1
ATOM 784 O O . SER A 1 106 ? 11.758 -2.643 -2.826 1.00 94.88 106 SER A O 1
ATOM 786 N N . ILE A 1 107 ? 10.203 -1.204 -2.090 1.00 95.56 107 ILE A N 1
ATOM 787 C CA . ILE A 1 107 ? 10.931 0.016 -2.466 1.00 95.56 107 ILE A CA 1
ATOM 788 C C . ILE A 1 107 ? 11.859 0.490 -1.357 1.00 95.56 107 ILE A C 1
ATOM 790 O O . ILE A 1 107 ? 12.958 0.971 -1.642 1.00 95.56 107 ILE A O 1
ATOM 794 N N . PHE A 1 108 ? 11.414 0.404 -0.103 1.00 96.69 108 PHE A N 1
ATOM 795 C CA . PHE A 1 108 ? 12.088 0.991 1.052 1.00 96.69 108 PHE A CA 1
ATOM 796 C C . PHE A 1 108 ? 12.988 0.022 1.819 1.00 96.69 108 PHE A C 1
ATOM 798 O O . PHE A 1 108 ? 13.705 0.470 2.710 1.00 96.69 108 PHE A O 1
ATOM 805 N N . GLY A 1 109 ? 13.006 -1.262 1.450 1.00 95.19 109 GLY A N 1
ATOM 806 C CA . GLY A 1 109 ? 13.827 -2.290 2.089 1.00 95.19 109 GLY A CA 1
ATOM 807 C C . GLY A 1 109 ? 15.305 -1.910 2.210 1.00 95.19 109 GLY A C 1
ATOM 808 O O . GLY A 1 109 ? 15.918 -1.397 1.272 1.00 95.19 109 GLY A O 1
ATOM 809 N N . VAL A 1 110 ? 15.874 -2.180 3.386 1.00 95.00 110 VAL A N 1
ATOM 810 C CA . VAL A 1 110 ? 17.297 -2.000 3.701 1.00 95.00 110 VAL A CA 1
ATOM 811 C C . VAL A 1 110 ? 17.795 -3.283 4.376 1.00 95.00 110 VAL A C 1
ATOM 813 O O . VAL A 1 110 ? 17.074 -3.829 5.216 1.00 95.00 110 VAL A O 1
ATOM 816 N N . PRO A 1 111 ? 19.003 -3.786 4.052 1.00 91.88 111 PRO A N 1
ATOM 817 C CA . PRO A 1 111 ? 19.553 -4.973 4.703 1.00 91.88 111 PRO A CA 1
ATOM 818 C C . PRO A 1 111 ? 19.547 -4.864 6.234 1.00 91.88 111 PRO A C 1
ATOM 820 O O . PRO A 1 111 ? 19.862 -3.810 6.785 1.00 91.88 111 PRO A O 1
ATOM 823 N N . SER A 1 112 ? 19.208 -5.958 6.921 1.00 90.69 112 SER A N 1
ATOM 824 C CA . SER A 1 112 ? 19.189 -6.062 8.395 1.00 90.69 112 SER A CA 1
ATOM 825 C C . SER A 1 112 ? 18.224 -5.110 9.126 1.00 90.69 112 SER A C 1
ATOM 827 O O . SER A 1 112 ? 18.377 -4.882 10.328 1.00 90.69 112 SER A O 1
ATOM 829 N N . HIS A 1 113 ? 17.222 -4.569 8.428 1.00 94.81 113 HIS A N 1
ATOM 830 C CA . HIS A 1 113 ? 16.188 -3.712 9.005 1.00 94.81 113 HIS A CA 1
ATOM 831 C C . HIS A 1 113 ? 14.793 -4.271 8.713 1.00 94.81 113 HIS A C 1
ATOM 833 O O . HIS A 1 113 ? 14.507 -4.722 7.605 1.00 94.81 113 HIS A O 1
ATOM 839 N N . ALA A 1 114 ? 13.905 -4.181 9.700 1.00 95.75 114 ALA A N 1
ATOM 840 C CA . ALA A 1 114 ? 12.472 -4.155 9.444 1.00 95.75 114 ALA A CA 1
ATOM 841 C C . ALA A 1 114 ? 12.063 -2.746 8.977 1.00 95.75 114 ALA A C 1
ATOM 843 O O . ALA A 1 114 ? 12.841 -1.794 9.065 1.00 95.75 114 ALA A O 1
ATOM 844 N N . LEU A 1 115 ? 10.832 -2.590 8.497 1.00 96.69 115 LEU A N 1
ATOM 845 C CA . LEU A 1 115 ? 10.286 -1.285 8.132 1.00 96.69 115 LEU A CA 1
ATOM 846 C C . LEU A 1 115 ? 9.069 -0.980 8.994 1.00 96.69 115 LEU A C 1
ATOM 848 O O . LEU A 1 115 ? 8.112 -1.753 9.013 1.00 96.69 115 LEU A O 1
ATOM 852 N N . HIS A 1 116 ? 9.079 0.177 9.648 1.00 96.06 116 HIS A N 1
ATOM 853 C CA . HIS A 1 116 ? 7.859 0.769 10.172 1.00 96.06 116 HIS A CA 1
ATOM 854 C C . HIS A 1 116 ? 7.234 1.625 9.066 1.00 96.06 116 HIS A C 1
ATOM 856 O O . HIS A 1 116 ? 7.781 2.668 8.701 1.00 96.06 116 HIS A O 1
ATOM 862 N N . ILE A 1 117 ? 6.128 1.148 8.489 1.00 94.94 117 ILE A N 1
ATOM 863 C CA . ILE A 1 117 ? 5.450 1.792 7.357 1.00 94.94 117 ILE A CA 1
ATOM 864 C C . ILE A 1 117 ? 4.164 2.456 7.852 1.00 94.94 117 ILE A C 1
ATOM 866 O O . ILE A 1 117 ? 3.214 1.779 8.243 1.00 94.94 117 ILE A O 1
ATOM 870 N N . ALA A 1 118 ? 4.120 3.784 7.792 1.00 93.06 118 ALA A N 1
ATOM 871 C CA . ALA A 1 118 ? 2.944 4.590 8.085 1.00 93.06 118 ALA A CA 1
ATOM 872 C C . ALA A 1 118 ? 2.341 5.134 6.783 1.00 93.06 118 ALA A C 1
ATOM 874 O O . ALA A 1 118 ? 3.063 5.614 5.918 1.00 93.06 118 ALA A O 1
ATOM 875 N N . PHE A 1 119 ? 1.014 5.084 6.645 1.00 90.19 119 PHE A N 1
ATOM 876 C CA . PHE A 1 119 ? 0.298 5.569 5.448 1.00 90.19 119 PHE A CA 1
ATOM 877 C C . PHE A 1 119 ? -0.406 6.913 5.649 1.00 90.19 119 PHE A C 1
ATOM 879 O O . PHE A 1 119 ? -0.896 7.511 4.695 1.00 90.19 119 PHE A O 1
ATOM 886 N N . LYS A 1 120 ? -0.527 7.364 6.899 1.00 87.12 120 LYS A N 1
ATOM 887 C CA . LYS A 1 120 ? -1.242 8.585 7.275 1.00 87.12 120 LYS A CA 1
ATOM 888 C C . LYS A 1 120 ? -0.398 9.371 8.283 1.00 87.12 120 LYS A C 1
ATOM 890 O O . LYS A 1 120 ? 0.158 8.743 9.185 1.00 87.12 120 LYS A O 1
ATOM 895 N N . PRO A 1 121 ? -0.336 10.711 8.169 1.00 84.94 121 PRO A N 1
ATOM 896 C CA . PRO A 1 121 ? -1.016 11.545 7.164 1.00 84.94 121 PRO A CA 1
ATOM 897 C C . PRO A 1 121 ? -0.430 11.431 5.745 1.00 84.94 121 PRO A C 1
ATOM 899 O O . PRO A 1 121 ? -1.110 11.776 4.788 1.00 84.94 121 PRO A O 1
ATOM 902 N N . LYS A 1 122 ? 0.787 10.899 5.611 1.00 88.19 122 LYS A N 1
ATOM 903 C CA . LYS A 1 122 ? 1.463 10.607 4.341 1.00 88.19 122 LYS A CA 1
ATOM 904 C C . LYS A 1 122 ? 2.202 9.274 4.431 1.00 88.19 122 LYS A C 1
ATOM 906 O O . LYS A 1 122 ? 2.434 8.794 5.543 1.00 88.19 122 LYS A O 1
ATOM 911 N N . LEU A 1 123 ? 2.585 8.708 3.286 1.00 91.31 123 LEU A N 1
ATOM 912 C CA . LEU A 1 123 ? 3.428 7.518 3.247 1.00 91.31 123 LEU A CA 1
ATOM 913 C C . LEU A 1 123 ? 4.819 7.831 3.818 1.00 91.31 123 LEU A C 1
ATOM 915 O O . LEU A 1 123 ? 5.512 8.734 3.353 1.00 91.31 123 LEU A O 1
ATOM 919 N N . LEU A 1 124 ? 5.223 7.075 4.833 1.00 93.38 124 LEU A N 1
ATOM 920 C CA . LEU A 1 124 ? 6.549 7.121 5.434 1.00 93.38 124 LEU A CA 1
ATOM 921 C C . LEU A 1 124 ? 6.997 5.694 5.742 1.00 93.38 124 LEU A C 1
ATOM 923 O O . LEU A 1 124 ? 6.273 4.945 6.391 1.00 93.38 124 LEU A O 1
ATOM 927 N N . ALA A 1 125 ? 8.198 5.331 5.304 1.00 95.56 125 ALA A N 1
ATOM 928 C CA . ALA A 1 125 ? 8.824 4.059 5.635 1.00 95.56 125 ALA A CA 1
ATOM 929 C C . ALA A 1 125 ? 10.122 4.323 6.400 1.00 95.56 125 ALA A C 1
ATOM 931 O O . ALA A 1 125 ? 11.092 4.829 5.835 1.00 95.56 125 ALA A O 1
ATOM 932 N N . THR A 1 126 ? 10.131 3.978 7.685 1.00 95.94 126 THR A N 1
ATOM 933 C CA . THR A 1 126 ? 11.277 4.176 8.574 1.00 95.94 126 THR A CA 1
ATOM 934 C C . THR A 1 126 ? 11.989 2.841 8.799 1.00 95.94 126 THR A C 1
ATOM 936 O O . THR A 1 126 ? 11.407 1.939 9.417 1.00 95.94 126 THR A O 1
ATOM 939 N N . PRO A 1 127 ? 13.240 2.683 8.328 1.00 96.88 127 PRO A N 1
ATOM 940 C CA . PRO A 1 127 ? 14.050 1.516 8.646 1.00 96.88 127 PRO A CA 1
ATOM 941 C C . PRO A 1 127 ? 14.252 1.388 10.153 1.00 96.88 127 PRO A C 1
ATOM 943 O O . PRO A 1 127 ? 14.662 2.331 10.822 1.00 96.88 127 PRO A O 1
ATOM 946 N N . THR A 1 128 ? 13.969 0.203 10.677 1.00 95.19 128 THR A N 1
ATOM 947 C CA . THR A 1 128 ? 14.115 -0.141 12.091 1.00 95.19 128 THR A CA 1
ATOM 948 C C . THR A 1 128 ? 15.094 -1.299 12.192 1.00 95.19 128 THR A C 1
ATOM 950 O O . THR A 1 128 ? 14.798 -2.407 11.740 1.00 95.19 128 THR A O 1
ATOM 953 N N . ALA A 1 129 ? 16.285 -1.036 12.730 1.00 93.94 129 ALA A N 1
ATOM 954 C CA . ALA A 1 129 ? 17.327 -2.048 12.859 1.00 93.94 129 ALA A CA 1
ATOM 955 C C . ALA A 1 129 ? 16.851 -3.193 13.760 1.00 93.94 129 ALA A C 1
ATOM 957 O O . ALA A 1 129 ? 16.243 -2.961 14.808 1.00 93.94 129 ALA A O 1
ATOM 958 N N . LEU A 1 130 ? 17.140 -4.430 13.357 1.00 91.06 130 LEU A N 1
ATOM 959 C CA . LEU A 1 130 ? 16.882 -5.579 14.219 1.00 91.06 130 LEU A CA 1
ATOM 960 C C . LEU A 1 130 ? 17.836 -5.550 15.428 1.00 91.06 130 LEU A C 1
ATOM 962 O O . LEU A 1 130 ? 18.996 -5.156 15.270 1.00 91.06 130 LEU A O 1
ATOM 966 N N . PRO A 1 131 ? 17.390 -5.973 16.627 1.00 91.19 131 PRO A N 1
ATOM 967 C CA . PRO A 1 131 ? 18.251 -6.014 17.802 1.00 91.19 131 PRO A CA 1
ATOM 968 C C . PRO A 1 131 ? 19.521 -6.846 17.548 1.00 91.19 131 PRO A C 1
ATOM 970 O O . PRO A 1 131 ? 19.412 -7.983 17.073 1.00 91.19 131 PRO A O 1
ATOM 973 N N . PRO A 1 132 ? 20.722 -6.330 17.875 1.00 90.19 132 PRO A N 1
ATOM 974 C CA . PRO A 1 132 ? 21.966 -7.067 17.698 1.00 90.19 132 PRO A CA 1
ATOM 975 C C . PRO A 1 132 ? 22.098 -8.127 18.800 1.00 90.19 132 PRO A C 1
ATOM 977 O O . PRO A 1 132 ? 22.620 -7.866 19.881 1.00 90.19 132 PRO A O 1
ATOM 980 N N . ILE A 1 133 ? 21.589 -9.327 18.530 1.00 93.00 133 ILE A N 1
ATOM 981 C CA . ILE A 1 133 ? 21.661 -10.489 19.427 1.00 93.00 133 ILE A CA 1
ATOM 982 C C . ILE A 1 133 ? 22.657 -11.536 18.906 1.00 93.00 133 ILE A C 1
ATOM 984 O O . ILE A 1 133 ? 22.967 -11.565 17.714 1.00 93.00 133 ILE A O 1
ATOM 988 N N . ASN A 1 134 ? 23.172 -12.388 19.799 1.00 93.00 134 ASN A N 1
ATOM 989 C CA . ASN A 1 134 ? 24.059 -13.504 19.458 1.00 93.00 134 ASN A CA 1
ATOM 990 C C . ASN A 1 134 ? 23.468 -14.828 19.986 1.00 93.00 134 ASN A C 1
ATOM 992 O O . ASN A 1 134 ? 23.398 -14.989 21.208 1.00 93.00 134 ASN A O 1
ATOM 996 N N . PRO A 1 135 ? 23.052 -15.767 19.113 1.00 90.94 135 PRO A N 1
ATOM 997 C CA . PRO A 1 135 ? 23.134 -15.727 17.643 1.00 90.94 135 PRO A CA 1
ATOM 998 C C . PRO A 1 135 ? 22.216 -14.659 17.014 1.00 90.94 135 PRO A C 1
ATOM 1000 O O . PRO A 1 135 ? 21.258 -14.240 17.666 1.00 90.94 135 PRO A O 1
ATOM 1003 N N . PRO A 1 136 ? 22.488 -14.212 15.767 1.00 89.19 136 PRO A N 1
ATOM 1004 C CA . PRO A 1 136 ? 21.665 -13.210 15.095 1.00 89.19 136 PRO A CA 1
ATOM 1005 C C . PRO A 1 136 ? 20.228 -13.700 14.932 1.00 89.19 136 PRO A C 1
ATOM 1007 O O . PRO A 1 136 ? 19.984 -14.883 14.685 1.00 89.19 136 PRO A O 1
ATOM 1010 N N . MET A 1 137 ? 19.279 -12.769 15.033 1.00 89.50 137 MET A N 1
ATOM 1011 C CA . MET A 1 137 ? 17.865 -13.049 14.809 1.00 89.50 137 MET A CA 1
ATOM 1012 C C . MET A 1 137 ? 17.646 -13.553 13.380 1.00 89.50 137 MET A C 1
ATOM 1014 O O . MET A 1 137 ? 18.112 -12.939 12.420 1.00 89.50 137 MET A O 1
ATOM 1018 N N . GLN A 1 138 ? 16.917 -14.658 13.240 1.00 90.88 138 GLN A N 1
ATOM 1019 C CA . GLN A 1 138 ? 16.561 -15.239 11.948 1.00 90.88 138 GLN A CA 1
ATOM 1020 C C . GLN A 1 138 ? 15.052 -15.446 11.877 1.00 90.88 138 GLN A C 1
ATOM 1022 O O . GLN A 1 138 ? 14.446 -15.979 12.805 1.00 90.88 138 GLN A O 1
ATOM 1027 N N . PHE A 1 139 ? 14.462 -15.051 10.753 1.00 91.81 139 PHE A N 1
ATOM 1028 C CA . PHE A 1 139 ? 13.074 -15.347 10.423 1.00 91.81 139 PHE A CA 1
ATOM 1029 C C . PHE A 1 139 ? 13.059 -16.439 9.358 1.00 91.81 139 PHE A C 1
ATOM 1031 O O . PHE A 1 139 ? 13.624 -16.264 8.279 1.00 91.81 139 PHE A O 1
ATOM 1038 N N . VAL A 1 140 ? 12.423 -17.569 9.662 1.00 94.12 140 VAL A N 1
ATOM 1039 C CA . VAL A 1 140 ? 12.284 -18.684 8.720 1.00 94.12 140 VAL A CA 1
ATOM 1040 C C . VAL A 1 140 ? 10.904 -18.609 8.079 1.00 94.12 140 VAL A C 1
ATOM 1042 O O . VAL A 1 140 ? 9.889 -18.655 8.771 1.00 94.12 140 VAL A O 1
ATOM 1045 N N . ILE A 1 141 ? 10.868 -18.497 6.753 1.00 91.19 141 ILE A N 1
ATOM 1046 C CA . ILE A 1 141 ? 9.632 -18.486 5.968 1.00 91.19 141 ILE A CA 1
ATOM 1047 C C . ILE A 1 141 ? 9.391 -19.901 5.445 1.00 91.19 141 ILE A C 1
ATOM 1049 O O . ILE A 1 141 ? 10.208 -20.436 4.698 1.00 91.19 141 ILE A O 1
ATOM 1053 N N . VAL A 1 142 ? 8.259 -20.498 5.820 1.00 91.56 142 VAL A N 1
ATOM 1054 C CA . VAL A 1 142 ? 7.845 -21.829 5.355 1.00 91.56 142 VAL A CA 1
ATOM 1055 C C . VAL A 1 142 ? 6.600 -21.685 4.489 1.00 91.56 142 VAL A C 1
ATOM 1057 O O . VAL A 1 142 ? 5.579 -21.164 4.935 1.00 91.56 142 VAL A O 1
ATOM 1060 N N . ASN A 1 143 ? 6.686 -22.136 3.239 1.00 88.62 143 ASN A N 1
ATOM 1061 C CA . ASN A 1 143 ? 5.566 -22.100 2.305 1.00 88.62 143 ASN A CA 1
ATOM 1062 C C . ASN A 1 143 ? 4.595 -23.253 2.608 1.00 88.62 143 ASN A C 1
ATOM 1064 O O . ASN A 1 143 ? 5.006 -24.411 2.650 1.00 88.62 143 ASN A O 1
ATOM 1068 N N . THR A 1 144 ? 3.310 -22.942 2.784 1.00 90.56 144 THR A N 1
ATOM 1069 C CA . THR A 1 144 ? 2.251 -23.936 3.033 1.00 90.56 144 THR A CA 1
ATOM 1070 C C . THR A 1 144 ? 1.945 -24.808 1.816 1.00 90.56 144 THR A C 1
ATOM 1072 O O . THR A 1 144 ? 1.247 -25.808 1.952 1.00 90.56 144 THR A O 1
ATOM 1075 N N . LEU A 1 145 ? 2.438 -24.422 0.632 1.00 88.19 145 LEU A N 1
ATOM 1076 C CA . LEU A 1 145 ? 2.143 -25.019 -0.675 1.00 88.19 145 LEU A CA 1
ATOM 1077 C C . LEU A 1 145 ? 0.674 -24.885 -1.109 1.00 88.19 145 LEU A C 1
ATOM 1079 O O . LEU A 1 145 ? 0.273 -25.451 -2.124 1.00 88.19 145 LEU A O 1
ATOM 1083 N N . VAL A 1 146 ? -0.124 -24.100 -0.378 1.00 87.44 146 VAL A N 1
ATOM 1084 C CA . VAL A 1 146 ? -1.493 -23.754 -0.763 1.00 87.44 146 VAL A CA 1
ATOM 1085 C C . VAL A 1 146 ? -1.456 -22.483 -1.602 1.00 87.44 146 VAL A C 1
ATOM 1087 O O . VAL A 1 146 ? -1.092 -21.412 -1.117 1.00 87.44 146 VAL A O 1
ATOM 1090 N N . VAL A 1 147 ? -1.849 -22.609 -2.867 1.00 83.69 147 VAL A N 1
ATOM 1091 C CA . VAL A 1 147 ? -1.911 -21.490 -3.809 1.00 83.69 147 VAL A CA 1
ATOM 1092 C C . VAL A 1 147 ? -3.027 -20.527 -3.408 1.00 83.69 147 VAL A C 1
ATOM 1094 O O . VAL A 1 147 ? -4.180 -20.925 -3.246 1.00 83.69 147 VAL A O 1
ATOM 1097 N N . SER A 1 148 ? -2.689 -19.244 -3.284 1.00 79.62 148 SER A N 1
ATOM 1098 C CA . SER A 1 148 ? -3.639 -18.176 -2.978 1.00 79.62 148 SER A CA 1
ATOM 1099 C C . SER A 1 148 ? -3.681 -17.155 -4.118 1.00 79.62 148 SER A C 1
ATOM 1101 O O . SER A 1 148 ? -3.082 -16.077 -4.027 1.00 79.62 148 SER A O 1
ATOM 1103 N N . ASP A 1 149 ? -4.445 -17.450 -5.176 1.00 80.75 149 ASP A N 1
ATOM 1104 C CA . ASP A 1 149 ? -4.709 -16.481 -6.249 1.00 80.75 149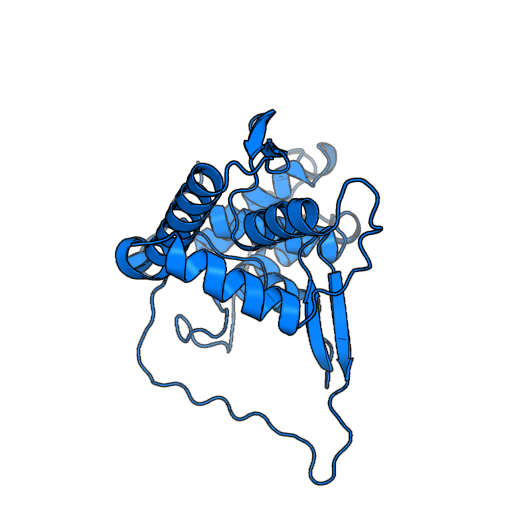 ASP A CA 1
ATOM 1105 C C . ASP A 1 149 ? -5.681 -15.391 -5.760 1.00 80.75 149 ASP A C 1
ATOM 1107 O O . ASP A 1 149 ? -6.912 -15.537 -5.771 1.00 80.75 149 ASP A O 1
ATOM 1111 N N . LYS A 1 150 ? -5.105 -14.265 -5.323 1.00 77.00 150 LYS A N 1
ATOM 1112 C CA . LYS A 1 150 ? -5.835 -13.094 -4.811 1.00 77.00 150 LYS A CA 1
ATOM 1113 C C . LYS A 1 150 ? -6.747 -12.445 -5.854 1.00 77.00 150 LYS A C 1
ATOM 1115 O O . LYS A 1 150 ? -7.720 -11.807 -5.466 1.00 77.00 150 LYS A O 1
ATOM 1120 N N . LYS A 1 151 ? -6.463 -12.573 -7.155 1.00 75.12 151 LYS A N 1
ATOM 1121 C CA . LYS A 1 151 ? -7.307 -11.966 -8.199 1.00 75.12 151 LYS A CA 1
ATOM 1122 C C . LYS A 1 151 ? -8.563 -12.800 -8.416 1.00 75.12 151 LYS A C 1
ATOM 1124 O O . LYS A 1 151 ? -9.652 -12.243 -8.481 1.00 75.12 151 LYS A O 1
ATOM 1129 N N . VAL A 1 152 ? -8.410 -14.124 -8.492 1.00 78.94 152 VAL A N 1
ATOM 1130 C CA . VAL A 1 152 ? -9.531 -15.049 -8.725 1.00 78.94 152 VAL A CA 1
ATOM 1131 C C . VAL A 1 152 ? -10.416 -15.150 -7.488 1.00 78.94 152 VAL A C 1
ATOM 1133 O O . VAL A 1 152 ? -11.632 -15.020 -7.579 1.00 78.94 152 VAL A O 1
ATOM 1136 N N . THR A 1 153 ? -9.814 -15.317 -6.311 1.00 83.00 153 THR A N 1
ATOM 1137 C CA . THR A 1 153 ? -10.566 -15.456 -5.053 1.00 83.00 153 THR A CA 1
ATOM 1138 C C . THR A 1 153 ? -10.890 -14.115 -4.390 1.00 83.00 153 THR A C 1
ATOM 1140 O O . THR A 1 153 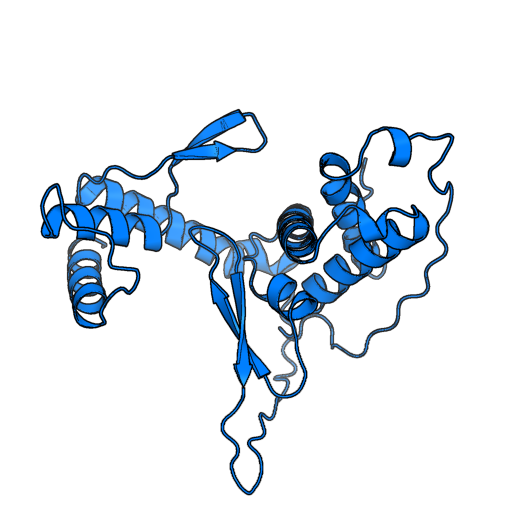? -11.594 -14.072 -3.381 1.00 83.00 153 THR A O 1
ATOM 1143 N N . GLY A 1 154 ? -10.418 -13.003 -4.961 1.00 81.75 154 GLY A N 1
ATOM 1144 C CA . GLY A 1 154 ? -10.606 -11.647 -4.447 1.00 81.75 154 GLY A CA 1
ATOM 1145 C C . GLY A 1 154 ? -12.049 -11.327 -4.050 1.00 81.75 154 GLY A C 1
ATOM 1146 O O . GLY A 1 154 ? -12.248 -10.912 -2.908 1.00 81.75 154 GLY A O 1
ATOM 1147 N N . PRO A 1 155 ? -13.059 -11.559 -4.914 1.00 85.81 155 PRO A N 1
ATOM 1148 C CA . PRO A 1 155 ? -14.458 -11.249 -4.610 1.00 85.81 155 PRO A CA 1
ATOM 1149 C C . PRO A 1 155 ? -15.034 -11.945 -3.369 1.00 85.81 155 PRO A C 1
ATOM 1151 O O . PRO A 1 155 ? -15.935 -11.392 -2.747 1.00 85.81 155 PRO A O 1
ATOM 1154 N N . ILE A 1 156 ? -14.524 -13.124 -2.995 1.00 89.88 156 ILE A N 1
ATOM 1155 C CA . ILE A 1 156 ? -15.023 -13.915 -1.853 1.00 89.88 156 ILE A CA 1
ATOM 1156 C C . ILE A 1 156 ? -14.079 -13.905 -0.644 1.00 89.88 156 ILE A C 1
ATOM 1158 O O . ILE A 1 156 ? -14.497 -14.227 0.465 1.00 89.88 156 ILE A O 1
ATOM 1162 N N . HIS A 1 157 ? -12.815 -13.519 -0.831 1.00 89.69 157 HIS A N 1
ATOM 1163 C CA . HIS A 1 157 ? -11.817 -13.428 0.232 1.00 89.69 157 HIS A CA 1
ATOM 1164 C C . HIS A 1 157 ? -11.344 -11.981 0.409 1.00 89.69 157 HIS A C 1
ATOM 1166 O O . HIS A 1 157 ? -11.931 -11.231 1.184 1.00 89.69 157 HIS A O 1
ATOM 1172 N N . TYR A 1 158 ? -10.288 -11.570 -0.299 1.00 88.56 158 TYR A N 1
ATOM 1173 C CA . TYR A 1 158 ? -9.573 -10.322 -0.013 1.00 88.56 158 TYR A CA 1
ATOM 1174 C C . TYR A 1 158 ? -10.447 -9.066 -0.167 1.00 88.56 158 TYR A C 1
ATOM 1176 O O . TYR A 1 158 ? -10.586 -8.287 0.776 1.00 88.56 158 TYR A O 1
ATOM 1184 N N . ASN A 1 159 ? -11.086 -8.890 -1.329 1.00 89.31 159 ASN A N 1
ATOM 1185 C CA . ASN A 1 159 ? -11.930 -7.724 -1.599 1.00 89.31 159 ASN A CA 1
ATOM 1186 C C . ASN A 1 159 ? -13.191 -7.732 -0.722 1.00 89.31 159 ASN A C 1
ATOM 1188 O O . ASN A 1 159 ? -13.660 -6.656 -0.349 1.00 89.31 159 ASN A O 1
ATOM 1192 N N . LEU A 1 160 ? -13.707 -8.917 -0.361 1.00 92.69 160 LEU A N 1
ATOM 1193 C CA . LEU A 1 160 ? -14.826 -9.045 0.575 1.00 92.69 160 LEU A CA 1
ATOM 1194 C C . LEU A 1 160 ? -14.470 -8.435 1.934 1.00 92.69 160 LEU A C 1
ATOM 1196 O O . LEU A 1 160 ? -15.219 -7.593 2.423 1.00 92.69 160 LEU A O 1
ATOM 1200 N N . ARG A 1 161 ? -13.294 -8.757 2.491 1.00 93.56 161 ARG A N 1
ATOM 1201 C CA . ARG A 1 161 ? -12.851 -8.175 3.771 1.00 93.56 161 ARG A CA 1
ATOM 1202 C C . ARG A 1 161 ? -12.712 -6.657 3.690 1.00 93.56 161 ARG A C 1
ATOM 1204 O O . ARG A 1 161 ? -13.138 -5.949 4.599 1.00 93.56 161 ARG A O 1
ATOM 1211 N N . THR A 1 162 ? -12.186 -6.124 2.584 1.00 91.19 162 THR A N 1
ATOM 1212 C CA . THR A 1 162 ? -12.144 -4.667 2.373 1.00 91.19 162 THR A CA 1
ATOM 1213 C C . THR A 1 162 ? -13.547 -4.052 2.352 1.00 91.19 162 THR A C 1
ATOM 1215 O O . THR A 1 162 ? -13.765 -2.997 2.951 1.00 91.19 162 THR A O 1
ATOM 1218 N N . ALA A 1 163 ? -14.503 -4.695 1.675 1.00 92.00 163 ALA A N 1
ATOM 1219 C CA . ALA A 1 163 ? -15.881 -4.223 1.594 1.00 92.00 163 ALA A CA 1
ATOM 1220 C C . ALA A 1 163 ? -16.580 -4.263 2.961 1.00 92.00 163 ALA A C 1
ATOM 1222 O O . ALA A 1 163 ? -17.193 -3.275 3.360 1.00 92.00 163 ALA A O 1
ATOM 1223 N N . GLU A 1 164 ? -16.441 -5.354 3.713 1.00 94.31 164 GLU A N 1
ATOM 1224 C CA . GLU A 1 164 ? -17.012 -5.494 5.056 1.00 94.31 164 GLU A CA 1
ATOM 1225 C C . GLU A 1 164 ? -16.466 -4.448 6.024 1.00 94.31 164 GLU A C 1
ATOM 1227 O O . GLU A 1 164 ? -17.248 -3.821 6.732 1.00 94.31 164 GLU A O 1
ATOM 1232 N N . LEU A 1 165 ? -15.155 -4.185 6.014 1.00 93.88 165 LEU A N 1
ATOM 1233 C CA . LEU A 1 165 ? -14.562 -3.160 6.876 1.00 93.88 165 LEU A CA 1
ATOM 1234 C C . LEU A 1 165 ? -15.082 -1.759 6.537 1.00 93.88 165 LEU A C 1
ATOM 1236 O O . LEU A 1 165 ? -15.337 -0.965 7.444 1.00 93.88 165 LEU A O 1
ATOM 1240 N N . ARG A 1 166 ? -15.292 -1.452 5.251 1.00 93.12 166 ARG A N 1
ATOM 1241 C CA . ARG A 1 166 ? -15.918 -0.189 4.821 1.00 93.12 166 ARG A CA 1
ATOM 1242 C C . ARG A 1 166 ? -17.382 -0.108 5.257 1.00 93.12 166 ARG A C 1
ATOM 1244 O O . ARG A 1 166 ? -17.810 0.940 5.739 1.00 93.12 166 ARG A O 1
ATOM 1251 N N . MET A 1 167 ? -18.142 -1.198 5.135 1.00 94.38 167 MET A N 1
ATOM 1252 C CA . MET A 1 167 ? -19.536 -1.264 5.590 1.00 94.38 167 MET A CA 1
ATOM 1253 C C . MET A 1 167 ? -19.648 -1.109 7.110 1.00 94.38 167 MET A C 1
ATOM 1255 O O . MET A 1 167 ? -20.443 -0.295 7.575 1.00 94.38 167 MET A O 1
ATOM 1259 N N . ALA A 1 168 ? -18.819 -1.817 7.878 1.00 94.56 168 ALA A N 1
ATOM 1260 C CA . ALA A 1 168 ? -18.755 -1.706 9.332 1.00 94.56 168 ALA A CA 1
ATOM 1261 C C . ALA A 1 168 ? -18.364 -0.285 9.762 1.00 94.56 168 ALA A C 1
ATOM 1263 O O . ALA A 1 168 ? -19.013 0.306 10.622 1.00 94.56 168 ALA A O 1
ATOM 1264 N N . SER A 1 169 ? -17.370 0.308 9.094 1.00 95.69 169 SER A N 1
ATOM 1265 C CA . SER A 1 169 ? -16.948 1.692 9.341 1.00 95.69 169 SER A CA 1
ATOM 1266 C C . SER A 1 169 ? -18.090 2.677 9.073 1.00 95.69 169 SER A C 1
ATOM 1268 O O . SER A 1 169 ? -18.359 3.556 9.886 1.00 95.69 169 SER A O 1
ATOM 1270 N N . ARG A 1 170 ? -18.834 2.496 7.974 1.00 95.38 170 ARG A N 1
ATOM 1271 C CA . ARG A 1 170 ? -20.006 3.319 7.645 1.00 95.38 170 ARG A CA 1
ATOM 1272 C C . ARG A 1 170 ? -21.153 3.134 8.645 1.00 95.38 170 ARG A C 1
ATOM 1274 O O . ARG A 1 170 ? -21.843 4.102 8.965 1.00 95.38 170 ARG A O 1
ATOM 1281 N N . ALA A 1 171 ? -21.373 1.914 9.132 1.00 95.38 171 ALA A N 1
ATOM 1282 C CA . ALA A 1 171 ? -22.369 1.627 10.160 1.00 95.38 171 ALA A CA 1
ATOM 1283 C C . ALA A 1 171 ? -22.010 2.316 11.486 1.00 95.38 171 ALA A C 1
ATOM 1285 O O . ALA A 1 171 ? -22.850 3.026 12.040 1.00 95.38 171 ALA A O 1
ATOM 1286 N N . LEU A 1 172 ? -20.755 2.194 11.934 1.00 95.88 172 LEU A N 1
ATOM 1287 C CA . LEU A 1 172 ? -20.244 2.880 13.123 1.00 95.88 172 LEU A CA 1
ATOM 1288 C C . LEU A 1 172 ? -20.336 4.398 12.991 1.00 95.88 172 LEU A C 1
ATOM 1290 O O . LEU A 1 172 ? -20.837 5.049 13.902 1.00 95.88 172 LEU A O 1
ATOM 1294 N N . GLN A 1 173 ? -19.930 4.959 11.845 1.00 95.75 173 GLN A N 1
ATOM 1295 C CA . GLN A 1 173 ? -20.058 6.393 11.571 1.00 95.75 173 GLN A CA 1
ATOM 1296 C C . GLN A 1 173 ? -21.487 6.880 11.833 1.00 95.75 173 GLN A C 1
ATOM 1298 O O . GLN A 1 173 ? -21.683 7.881 12.518 1.00 95.75 173 GLN A O 1
ATOM 1303 N N . ARG A 1 174 ? -22.485 6.168 11.293 1.00 94.88 174 ARG A N 1
ATOM 1304 C CA . ARG A 1 174 ? -23.899 6.538 11.426 1.00 94.88 174 ARG A CA 1
ATOM 1305 C C . ARG A 1 174 ? -24.419 6.354 12.846 1.00 94.88 174 ARG A C 1
ATOM 1307 O O . ARG A 1 174 ? -25.110 7.241 13.332 1.00 94.88 174 ARG A O 1
ATOM 1314 N N . ARG A 1 175 ? -24.090 5.240 13.509 1.00 95.25 175 ARG A N 1
ATOM 1315 C CA . ARG A 1 175 ? -24.534 4.973 14.888 1.00 95.25 175 ARG A CA 1
ATOM 1316 C C . ARG A 1 175 ? -23.969 5.978 15.886 1.00 95.25 175 ARG A C 1
ATOM 1318 O O . ARG A 1 175 ? -24.681 6.399 16.787 1.00 95.25 175 ARG A O 1
ATOM 1325 N N . LEU A 1 176 ? -22.715 6.375 15.696 1.00 94.56 176 LEU A N 1
ATOM 1326 C CA . LEU A 1 176 ? -22.005 7.293 16.585 1.00 94.56 176 LEU A CA 1
ATOM 1327 C C . LEU A 1 176 ? -22.138 8.769 16.166 1.00 94.56 176 LEU A C 1
ATOM 1329 O O . LEU A 1 176 ? -21.604 9.641 16.843 1.00 94.56 176 LEU A O 1
ATOM 1333 N N . GLY A 1 177 ? -22.819 9.069 15.053 1.00 94.94 177 GLY A N 1
ATOM 1334 C CA . GLY A 1 177 ? -23.008 10.441 14.567 1.00 94.94 177 GLY A CA 1
ATOM 1335 C C . GLY A 1 177 ? -21.706 11.160 14.183 1.00 94.94 177 GLY A C 1
ATOM 1336 O O . GLY A 1 177 ? -21.594 12.372 14.365 1.00 94.94 177 GLY A O 1
ATOM 1337 N N . LEU A 1 178 ? -20.708 10.428 13.676 1.00 94.69 178 LEU A N 1
ATOM 1338 C CA . LEU A 1 178 ? -19.360 10.954 13.436 1.00 94.69 178 LEU A CA 1
ATOM 1339 C C . LEU A 1 178 ? -19.236 11.680 12.091 1.00 94.69 178 LEU A C 1
ATOM 1341 O O . LEU A 1 178 ? -19.719 11.215 11.054 1.00 94.69 178 LEU A O 1
ATOM 1345 N N . LYS A 1 179 ? -18.495 12.793 12.098 1.00 93.69 179 LYS A N 1
ATOM 1346 C CA . LYS A 1 179 ? -18.052 13.497 10.887 1.00 93.69 179 LYS A CA 1
ATOM 1347 C C . LYS A 1 179 ? -16.649 13.033 10.518 1.00 93.69 179 LYS A C 1
ATOM 1349 O O . LYS A 1 179 ? -15.762 13.042 11.367 1.00 93.69 179 LYS A O 1
ATOM 1354 N N . LEU A 1 180 ? -16.462 12.633 9.264 1.00 92.75 180 LEU A N 1
ATOM 1355 C CA . LEU A 1 180 ? -15.191 12.107 8.769 1.00 92.75 180 LEU A CA 1
ATOM 1356 C C . LEU A 1 180 ? -14.482 13.131 7.878 1.00 92.75 180 LEU A C 1
ATOM 1358 O O . LEU A 1 180 ? -15.150 13.963 7.256 1.00 92.75 180 LEU A O 1
ATOM 1362 N N . PRO A 1 181 ? -13.141 13.079 7.796 1.00 88.75 181 PRO A N 1
ATOM 1363 C CA . PRO A 1 181 ? -12.405 13.874 6.827 1.00 88.75 181 PRO A CA 1
ATOM 1364 C C . PRO A 1 181 ? -12.774 13.458 5.399 1.00 88.75 181 PRO A C 1
ATOM 1366 O O . PRO A 1 181 ? -13.083 12.293 5.129 1.00 88.75 181 PRO A O 1
ATOM 1369 N N . THR A 1 182 ? -12.718 14.421 4.485 1.00 90.00 182 THR A N 1
ATOM 1370 C CA . THR A 1 182 ? -12.945 14.223 3.052 1.00 90.00 182 THR A CA 1
ATOM 1371 C C . THR A 1 182 ? -11.639 14.345 2.278 1.00 90.00 182 THR A C 1
ATOM 1373 O O . THR A 1 182 ? -10.690 14.994 2.720 1.00 90.00 182 THR A O 1
ATOM 1376 N N . HIS A 1 183 ? -11.577 13.676 1.133 1.00 83.75 183 HIS A N 1
ATOM 1377 C CA . HIS A 1 183 ? -10.470 13.753 0.194 1.00 83.75 183 HIS A CA 1
ATOM 1378 C C . HIS A 1 183 ? -11.005 13.847 -1.233 1.00 83.75 183 HIS A C 1
ATOM 1380 O O . HIS A 1 183 ? -12.082 13.338 -1.546 1.00 83.75 183 HIS A O 1
ATOM 1386 N N . THR A 1 184 ? -10.229 14.487 -2.103 1.00 83.06 184 THR A N 1
ATOM 1387 C CA . THR A 1 184 ? -10.529 14.560 -3.532 1.00 83.06 184 THR A CA 1
ATOM 1388 C C . THR A 1 184 ? -10.079 13.268 -4.208 1.00 83.06 184 THR A C 1
ATOM 1390 O O . THR A 1 184 ? -8.909 12.897 -4.119 1.00 83.06 184 THR A O 1
ATOM 1393 N N . THR A 1 185 ? -10.983 12.586 -4.899 1.00 74.69 185 THR A N 1
ATOM 1394 C CA . THR A 1 185 ? -10.662 11.412 -5.713 1.00 74.69 185 THR A CA 1
ATOM 1395 C C . THR A 1 185 ? -9.960 11.808 -7.014 1.00 74.69 185 THR A C 1
ATOM 1397 O O . THR A 1 185 ? -9.981 12.968 -7.428 1.00 74.69 185 THR A O 1
ATOM 1400 N N . ALA A 1 186 ? -9.409 10.824 -7.731 1.00 63.81 186 ALA A N 1
ATOM 1401 C CA . ALA A 1 186 ? -8.842 11.033 -9.067 1.00 63.81 186 ALA A CA 1
ATOM 1402 C C . ALA A 1 186 ? -9.862 11.592 -10.088 1.00 63.81 186 ALA A C 1
ATOM 1404 O O . ALA A 1 186 ? -9.466 12.210 -11.072 1.00 63.81 186 ALA A O 1
ATOM 1405 N N . SER A 1 187 ? -11.171 11.406 -9.860 1.00 72.12 187 SER A N 1
ATOM 1406 C CA . SER A 1 187 ? -12.244 11.996 -10.678 1.00 72.12 187 SER A CA 1
ATOM 1407 C C . SER A 1 187 ? -12.647 13.413 -10.241 1.00 72.12 187 SER A C 1
ATOM 1409 O O . SER A 1 187 ? -13.579 13.980 -10.809 1.00 72.12 187 SER A O 1
ATOM 1411 N N . GLY A 1 188 ? -11.974 13.991 -9.241 1.00 78.62 188 GLY A N 1
ATOM 1412 C CA . GLY A 1 188 ? -12.273 15.321 -8.705 1.00 78.62 188 GLY A CA 1
ATOM 1413 C C . GLY A 1 188 ? -13.455 15.362 -7.731 1.00 78.62 188 GLY A C 1
ATOM 1414 O O . GLY A 1 188 ? -13.869 16.447 -7.324 1.00 78.62 188 GLY A O 1
ATOM 1415 N N . GLN A 1 189 ? -14.017 14.212 -7.35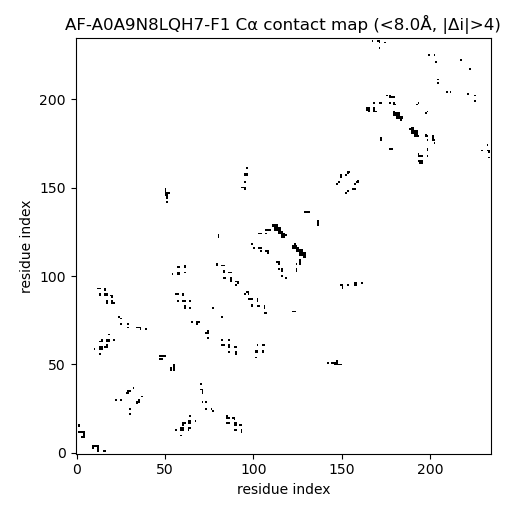1 1.00 82.50 189 GLN A N 1
ATOM 1416 C CA . GLN A 1 189 ? -15.135 14.143 -6.408 1.00 82.50 189 GLN A CA 1
ATOM 1417 C C . GLN A 1 189 ? -14.629 14.183 -4.966 1.00 82.50 189 GLN A C 1
ATOM 1419 O O . GLN A 1 189 ? -13.570 13.647 -4.661 1.00 82.50 189 GLN A O 1
ATOM 1424 N N . GLN A 1 190 ? -15.387 14.814 -4.069 1.00 88.88 190 GLN A N 1
ATOM 1425 C CA . GLN A 1 190 ? -15.109 14.745 -2.635 1.00 88.88 190 GLN A CA 1
ATOM 1426 C C . GLN A 1 190 ? -15.706 13.461 -2.059 1.00 88.88 190 GLN A C 1
ATOM 1428 O O . GLN A 1 190 ? -16.918 13.259 -2.130 1.00 88.88 190 GLN A O 1
ATOM 1433 N N . GLU A 1 191 ? -14.867 12.622 -1.457 1.00 88.25 191 GLU A N 1
ATOM 1434 C CA . GLU A 1 191 ? -15.276 11.397 -0.770 1.00 88.25 191 GLU A CA 1
ATOM 1435 C C . GLU A 1 191 ? -14.804 11.389 0.686 1.00 88.25 191 GLU A C 1
ATOM 1437 O O . GLU A 1 191 ? -13.703 11.830 1.015 1.00 88.25 191 GLU A O 1
ATOM 1442 N N . GLU A 1 192 ? -15.632 10.859 1.585 1.00 91.56 192 GLU A N 1
ATOM 1443 C CA . GLU A 1 192 ? -15.243 10.640 2.980 1.00 91.56 192 GLU A CA 1
ATOM 1444 C C . GLU A 1 192 ? -14.228 9.494 3.094 1.00 91.56 192 GLU A C 1
ATOM 1446 O O . GLU A 1 192 ? -14.360 8.455 2.444 1.00 91.56 192 GLU A O 1
ATOM 1451 N N . ASP A 1 193 ? -13.246 9.638 3.983 1.00 90.19 193 ASP A N 1
ATOM 1452 C CA . ASP A 1 193 ? -12.338 8.549 4.353 1.00 90.19 193 ASP A CA 1
ATOM 1453 C C . ASP A 1 193 ? -13.062 7.570 5.297 1.00 90.19 193 ASP A C 1
ATOM 1455 O O . ASP A 1 193 ? -13.036 7.700 6.521 1.00 90.19 193 ASP A O 1
ATOM 1459 N N . VAL A 1 194 ? -13.756 6.586 4.718 1.00 92.69 194 VAL A N 1
ATOM 1460 C CA . VAL A 1 194 ? -14.527 5.571 5.459 1.00 92.69 194 VAL A CA 1
ATOM 1461 C C . VAL A 1 194 ? -13.649 4.376 5.836 1.00 92.69 194 VAL A C 1
ATOM 1463 O O . VAL A 1 194 ? -13.848 3.249 5.375 1.00 92.69 194 VAL A O 1
ATOM 1466 N N . THR A 1 195 ? -12.649 4.622 6.674 1.00 92.88 195 THR A N 1
ATOM 1467 C CA . THR A 1 195 ? -11.781 3.580 7.236 1.00 92.88 195 THR A CA 1
ATOM 1468 C C . THR A 1 195 ? -11.946 3.489 8.745 1.00 92.88 195 THR A C 1
ATOM 1470 O O . THR A 1 195 ? -12.279 4.479 9.395 1.00 92.88 195 THR A O 1
ATOM 1473 N N . ILE A 1 196 ? -11.653 2.320 9.329 1.00 92.50 196 ILE A N 1
ATOM 1474 C CA . ILE A 1 196 ? -11.706 2.131 10.789 1.00 92.50 196 ILE A CA 1
ATOM 1475 C C . ILE A 1 196 ? -10.834 3.163 11.509 1.00 92.50 196 ILE A C 1
ATOM 1477 O O . ILE A 1 196 ? -11.255 3.705 12.525 1.00 92.50 196 ILE A O 1
ATOM 1481 N N . ARG A 1 197 ? -9.661 3.500 10.956 1.00 91.62 197 ARG A N 1
ATOM 1482 C CA . ARG A 1 197 ? -8.789 4.545 11.506 1.00 91.62 197 ARG A CA 1
ATOM 1483 C C . ARG A 1 197 ? -9.493 5.901 11.561 1.00 91.62 197 ARG A C 1
ATOM 1485 O O . ARG A 1 197 ? -9.434 6.567 12.588 1.00 91.62 197 ARG A O 1
ATOM 1492 N N . SER A 1 198 ? -10.165 6.308 10.487 1.00 92.44 198 SER A N 1
ATOM 1493 C CA . SER A 1 198 ? -10.909 7.573 10.448 1.00 92.44 198 SER A CA 1
ATOM 1494 C C . SER A 1 198 ? -12.094 7.575 11.412 1.00 92.44 198 SER A C 1
ATOM 1496 O O . SER A 1 198 ? -12.325 8.586 12.070 1.00 92.44 198 SER A O 1
ATOM 1498 N N . ILE A 1 199 ? -12.796 6.442 11.566 1.00 95.00 199 ILE A N 1
ATOM 1499 C CA . ILE A 1 199 ? -13.837 6.286 12.595 1.00 95.00 199 ILE A CA 1
ATOM 1500 C C . ILE A 1 199 ? -13.239 6.462 13.989 1.00 95.00 199 ILE A C 1
ATOM 1502 O O . ILE A 1 199 ? -13.753 7.254 14.773 1.00 95.00 199 ILE A O 1
ATOM 1506 N N . PHE A 1 200 ? -12.150 5.754 14.286 1.00 93.62 200 PHE A N 1
ATOM 1507 C CA . PHE A 1 200 ? -11.477 5.823 15.577 1.00 93.62 200 PHE A CA 1
ATOM 1508 C C . PHE A 1 200 ? -11.014 7.246 15.897 1.00 93.62 200 PHE A C 1
ATOM 1510 O O . PHE A 1 200 ? -11.313 7.761 16.969 1.00 93.62 200 PHE A O 1
ATOM 1517 N N . ARG A 1 201 ? -10.354 7.918 14.947 1.00 91.44 201 ARG A N 1
ATOM 1518 C CA . ARG A 1 201 ? -9.883 9.300 15.114 1.00 91.44 201 ARG A CA 1
ATOM 1519 C C . ARG A 1 201 ? -11.036 10.283 15.306 1.00 91.44 201 ARG A C 1
ATOM 1521 O O . ARG A 1 201 ? -10.955 11.137 16.185 1.00 91.44 201 ARG A O 1
ATOM 1528 N N . ALA A 1 202 ? -12.120 10.142 14.541 1.00 92.62 202 ALA A N 1
ATOM 1529 C CA . ALA A 1 202 ? -13.311 10.968 14.716 1.00 92.62 202 ALA A CA 1
ATOM 1530 C C . ALA A 1 202 ? -13.971 10.728 16.082 1.00 92.62 202 ALA A C 1
ATOM 1532 O O . ALA A 1 202 ? -14.323 11.688 16.760 1.00 92.62 202 ALA A O 1
ATOM 1533 N N . TRP A 1 203 ? -14.092 9.469 16.518 1.00 93.69 203 TRP A N 1
ATOM 1534 C CA . TRP A 1 203 ? -14.599 9.122 17.846 1.00 93.69 203 TRP A CA 1
ATOM 1535 C C . TRP A 1 203 ? -13.716 9.706 18.951 1.00 93.69 203 TRP A C 1
ATOM 1537 O O . TRP A 1 203 ? -14.227 10.370 19.849 1.00 93.69 203 TRP A O 1
ATOM 1547 N N . LEU A 1 204 ? -12.398 9.545 18.858 1.00 91.56 204 LEU A N 1
ATOM 1548 C CA . LEU A 1 204 ? -11.455 10.046 19.853 1.00 91.56 204 LEU A CA 1
ATOM 1549 C C . LEU A 1 204 ? -11.547 11.573 20.002 1.00 91.56 204 LEU A C 1
ATOM 1551 O O . LEU A 1 204 ? -11.569 12.081 21.123 1.00 91.56 204 LEU A O 1
ATOM 1555 N N . ALA A 1 205 ? -11.705 12.297 18.890 1.00 89.19 205 ALA A N 1
ATOM 1556 C CA . ALA A 1 205 ? -11.920 13.742 18.897 1.00 89.19 205 ALA A CA 1
ATOM 1557 C C . ALA A 1 205 ? -13.211 14.155 19.635 1.00 89.19 205 ALA A C 1
ATOM 1559 O O . ALA A 1 205 ? -13.245 15.213 20.261 1.00 89.19 205 ALA A O 1
ATOM 1560 N N . THR A 1 206 ? -14.262 13.322 19.627 1.00 89.94 206 THR A N 1
ATOM 1561 C CA . THR A 1 206 ? -15.474 13.588 20.432 1.00 89.94 206 THR A CA 1
ATOM 1562 C C . THR A 1 206 ? -15.243 13.421 21.933 1.00 89.94 206 THR A C 1
ATOM 1564 O O . THR A 1 206 ? -15.892 14.103 22.720 1.00 89.94 206 THR A O 1
ATOM 1567 N N . GLN A 1 207 ? -14.319 12.542 22.334 1.00 86.25 207 GLN A N 1
ATOM 1568 C CA . GLN A 1 207 ? -14.032 12.255 23.743 1.00 86.25 207 GLN A CA 1
ATOM 1569 C C . GLN A 1 207 ? -13.095 13.290 24.373 1.00 86.25 207 GLN A C 1
ATOM 1571 O O . GLN A 1 207 ? -13.207 13.581 25.559 1.00 86.25 207 GLN A O 1
ATOM 1576 N N . GLN A 1 208 ? -12.164 13.844 23.592 1.00 78.38 208 GLN A N 1
ATOM 1577 C CA . GLN A 1 208 ? -11.133 14.756 24.101 1.00 78.38 208 GLN A CA 1
ATOM 1578 C C . GLN A 1 208 ? -11.564 16.237 24.148 1.00 78.38 208 GLN A C 1
ATOM 1580 O O . GLN A 1 208 ? -10.855 17.057 24.729 1.00 78.38 208 GLN A O 1
ATOM 1585 N N . GLY A 1 209 ? -12.736 16.583 23.598 1.00 59.19 209 GLY A N 1
ATOM 1586 C CA . GLY A 1 209 ? -13.225 17.963 23.509 1.00 59.19 209 GLY A CA 1
ATOM 1587 C C . GLY A 1 209 ? -12.515 18.789 22.425 1.00 59.19 209 GLY A C 1
ATOM 1588 O O . GLY A 1 209 ? -11.431 18.449 21.955 1.00 59.19 209 GLY A O 1
ATOM 1589 N N . ALA A 1 210 ? -13.138 19.886 21.984 1.00 46.31 210 ALA A N 1
ATOM 1590 C CA . ALA A 1 210 ? -12.572 20.752 20.949 1.00 46.31 210 ALA A CA 1
ATOM 1591 C C . ALA A 1 210 ? -11.315 21.477 21.472 1.00 46.31 210 ALA A C 1
ATOM 1593 O O . ALA A 1 210 ? -11.434 22.439 22.226 1.00 46.31 210 ALA A O 1
ATOM 1594 N N . GLY A 1 211 ? -10.123 21.016 21.075 1.00 50.16 211 GLY A N 1
ATOM 1595 C CA . GLY A 1 211 ? -8.849 21.675 21.394 1.00 50.16 211 GLY A CA 1
ATOM 1596 C C . GLY A 1 211 ? -7.719 20.772 21.896 1.00 50.16 211 GLY A C 1
ATOM 1597 O O . GLY A 1 211 ? -6.658 21.299 22.221 1.00 50.16 211 GLY A O 1
ATOM 1598 N N . SER A 1 212 ? -7.893 19.447 21.970 1.00 49.09 212 SER A N 1
ATOM 159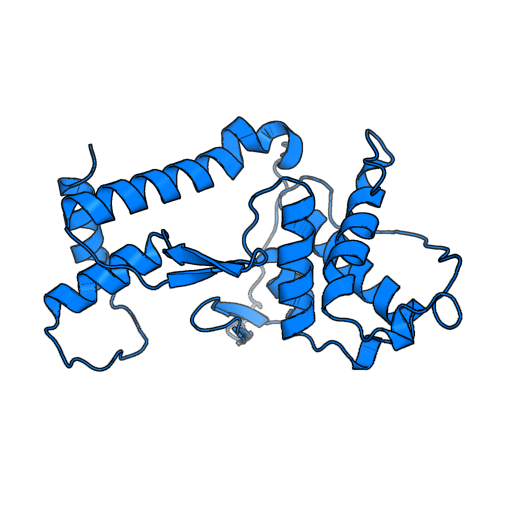9 C CA . SER A 1 212 ? -6.758 18.556 22.231 1.00 49.09 212 SER A CA 1
ATOM 1600 C C . SER A 1 212 ? -5.843 18.477 21.004 1.00 49.09 212 SER A C 1
ATOM 1602 O O . SER A 1 212 ? -6.280 18.179 19.891 1.00 49.09 212 SER A O 1
ATOM 1604 N N . GLU A 1 213 ? -4.558 18.772 21.194 1.00 46.69 213 GLU A N 1
ATOM 1605 C CA . GLU A 1 213 ? -3.543 18.529 20.169 1.00 46.69 213 GLU A CA 1
ATOM 1606 C C . GLU A 1 213 ? -3.434 17.022 19.897 1.00 46.69 213 GLU A C 1
ATOM 1608 O O . GLU A 1 213 ? -3.350 16.214 20.828 1.00 46.69 213 GLU A O 1
ATOM 1613 N N . ASP A 1 214 ? -3.417 16.647 18.616 1.00 54.69 214 ASP A N 1
ATOM 1614 C CA . ASP A 1 214 ? -3.104 15.289 18.178 1.00 54.69 214 ASP A CA 1
ATOM 1615 C C . ASP A 1 214 ? -1.655 14.967 18.572 1.00 54.69 214 ASP A C 1
ATOM 1617 O O . ASP A 1 214 ? -0.707 15.383 17.909 1.00 54.69 214 ASP A O 1
ATOM 1621 N N . LYS A 1 215 ? -1.477 14.239 19.680 1.00 52.94 215 LYS A N 1
ATOM 1622 C CA . LYS A 1 215 ? -0.159 13.830 20.195 1.00 52.94 215 LYS A CA 1
ATOM 1623 C C . LYS A 1 215 ? 0.502 12.715 19.369 1.00 52.94 215 LYS A C 1
ATOM 1625 O O . LYS A 1 215 ? 1.522 12.177 19.790 1.00 52.94 215 LYS A O 1
ATOM 1630 N N . GLY A 1 216 ? -0.048 12.378 18.200 1.00 57.94 216 GLY A N 1
ATOM 1631 C CA . GLY A 1 216 ? 0.543 11.467 17.219 1.00 57.94 216 GLY A CA 1
ATOM 1632 C C . GLY A 1 216 ? 0.269 9.996 17.514 1.00 57.94 216 GLY A C 1
ATOM 1633 O O . GLY A 1 216 ? -0.241 9.295 16.635 1.00 57.94 216 GLY A O 1
ATOM 1634 N N . ASP A 1 217 ? 0.506 9.563 18.753 1.00 65.06 217 ASP A N 1
ATOM 1635 C CA . ASP A 1 217 ? 0.399 8.155 19.134 1.00 65.06 217 ASP A CA 1
ATOM 1636 C C . ASP A 1 217 ? -0.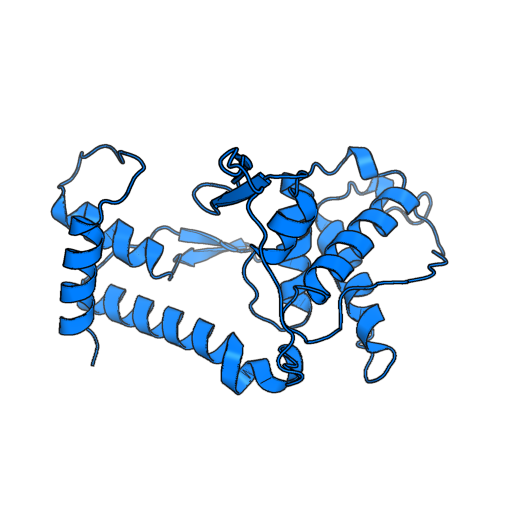899 7.844 19.888 1.00 65.06 217 ASP A C 1
ATOM 1638 O O . ASP A 1 217 ? -1.260 8.466 20.890 1.00 65.06 217 ASP A O 1
ATOM 1642 N N . GLU A 1 218 ? -1.618 6.862 19.352 1.00 79.38 218 GLU A N 1
ATOM 1643 C CA . GLU A 1 218 ? -2.859 6.311 19.890 1.00 79.38 218 GLU A CA 1
ATOM 1644 C C . GLU A 1 218 ? -2.490 5.338 21.014 1.00 79.38 218 GLU A C 1
ATOM 1646 O O . GLU A 1 218 ? -1.673 4.440 20.800 1.00 79.38 218 GLU A O 1
ATOM 1651 N N . THR A 1 219 ? -3.054 5.499 22.212 1.00 85.38 219 THR A N 1
ATOM 1652 C CA . THR A 1 219 ? -2.708 4.606 23.330 1.00 85.38 219 THR A CA 1
ATOM 1653 C C . THR A 1 219 ? -3.490 3.298 23.264 1.00 85.38 219 THR A C 1
ATOM 1655 O O . THR A 1 219 ? -4.600 3.234 22.725 1.00 85.38 219 THR A O 1
ATOM 1658 N N . GLU A 1 220 ? -2.937 2.241 23.857 1.00 87.25 220 GLU A N 1
ATOM 1659 C CA . GLU A 1 220 ? -3.611 0.945 23.940 1.00 87.25 220 GLU A CA 1
ATOM 1660 C C . GLU A 1 220 ? -4.950 1.055 24.691 1.00 87.25 220 GLU A C 1
ATOM 1662 O O . GLU A 1 220 ? -5.937 0.426 24.310 1.00 87.25 220 GLU A O 1
ATOM 1667 N N . GLU A 1 221 ? -5.045 1.924 25.704 1.00 89.06 221 GLU A N 1
ATOM 1668 C CA . GLU A 1 221 ? -6.304 2.192 26.403 1.00 89.06 221 GLU A CA 1
ATOM 1669 C C . GLU A 1 221 ? -7.351 2.829 25.485 1.00 89.06 221 GLU A C 1
ATOM 1671 O O . GLU A 1 221 ? -8.522 2.449 25.543 1.00 89.06 221 GLU A O 1
ATOM 1676 N N . GLN A 1 222 ? -6.950 3.769 24.622 1.00 90.94 222 GLN A N 1
ATOM 1677 C CA . GLN A 1 222 ? -7.857 4.399 23.659 1.00 90.94 222 GLN A CA 1
ATOM 1678 C C . GLN A 1 222 ? -8.379 3.375 22.647 1.00 90.94 222 GLN A C 1
ATOM 1680 O O . GLN A 1 222 ? -9.580 3.348 22.367 1.00 90.94 222 GLN A O 1
ATOM 1685 N N . LEU A 1 223 ? -7.501 2.503 22.143 1.00 90.81 223 LEU A N 1
ATOM 1686 C CA . LEU A 1 223 ? -7.873 1.420 21.231 1.00 90.81 223 LEU A CA 1
ATOM 1687 C C . LEU A 1 223 ? -8.833 0.429 21.900 1.00 90.81 223 LEU A C 1
ATOM 1689 O O . LEU A 1 223 ? -9.870 0.095 21.329 1.00 90.81 223 LEU A O 1
ATOM 1693 N N . ASN A 1 224 ? -8.540 0.016 23.134 1.00 92.94 224 ASN A N 1
ATOM 1694 C CA . ASN A 1 224 ? -9.387 -0.897 23.901 1.00 92.94 224 ASN A CA 1
ATOM 1695 C C . ASN A 1 224 ? -10.756 -0.287 24.234 1.00 92.94 224 ASN A C 1
ATOM 1697 O O . ASN A 1 224 ? -11.776 -0.978 24.177 1.00 92.94 224 ASN A O 1
ATOM 1701 N N . ALA A 1 225 ? -10.809 1.006 24.562 1.00 93.75 225 ALA A N 1
ATOM 1702 C CA . ALA A 1 225 ? -12.064 1.716 24.785 1.00 93.75 225 ALA A CA 1
ATOM 1703 C C . ALA A 1 225 ? -12.900 1.789 23.500 1.00 93.75 225 ALA A C 1
ATOM 1705 O O . ALA A 1 225 ? -14.089 1.466 23.519 1.00 93.75 225 ALA A O 1
ATOM 1706 N N . PHE A 1 226 ? -12.277 2.132 22.370 1.00 94.25 226 PHE A N 1
ATOM 1707 C CA . PHE A 1 226 ? -12.967 2.156 21.085 1.00 94.25 226 PHE A CA 1
ATOM 1708 C C . PHE A 1 226 ? -13.454 0.772 20.653 1.00 94.25 226 PHE A C 1
ATOM 1710 O O . PHE A 1 226 ? -14.568 0.654 20.150 1.00 94.25 226 PHE A O 1
ATOM 1717 N N . ALA A 1 227 ? -12.669 -0.284 20.882 1.00 93.31 227 ALA A N 1
ATOM 1718 C CA . ALA A 1 227 ? -13.070 -1.652 20.566 1.00 93.31 227 ALA A CA 1
ATOM 1719 C C . ALA A 1 227 ? -14.361 -2.057 21.300 1.00 93.31 227 ALA A C 1
ATOM 1721 O O . ALA A 1 227 ? -15.244 -2.660 20.690 1.00 93.31 227 ALA A O 1
ATOM 1722 N N . LYS A 1 228 ? -14.514 -1.667 22.575 1.00 94.62 228 LYS A N 1
ATOM 1723 C CA . LYS A 1 228 ? -15.757 -1.877 23.341 1.00 94.62 228 LYS A CA 1
ATOM 1724 C C . LYS A 1 228 ? -16.932 -1.116 22.731 1.00 94.62 228 LYS A C 1
ATOM 1726 O O . LYS A 1 228 ? -17.967 -1.715 22.460 1.00 94.62 228 LYS A O 1
ATOM 1731 N N . VAL A 1 229 ? -16.741 0.170 22.426 1.00 94.19 229 VAL A N 1
ATOM 1732 C CA . VAL A 1 229 ? -17.766 0.995 21.764 1.00 94.19 229 VAL A CA 1
ATOM 1733 C C . VAL A 1 229 ? -18.179 0.379 20.427 1.00 94.19 229 VAL A C 1
ATOM 1735 O O . VAL A 1 229 ? -19.367 0.313 20.118 1.00 94.19 229 VAL A O 1
ATOM 1738 N N . ALA A 1 230 ? -17.220 -0.096 19.633 1.00 92.88 230 ALA A N 1
ATOM 1739 C CA . ALA A 1 230 ? -17.497 -0.725 18.353 1.00 92.88 230 ALA A CA 1
ATOM 1740 C C . ALA A 1 230 ? -18.302 -2.024 18.513 1.00 92.88 230 ALA A C 1
ATOM 1742 O O . ALA A 1 230 ? -19.266 -2.220 17.775 1.00 92.88 230 ALA A O 1
ATOM 1743 N N . ALA A 1 231 ? -17.955 -2.863 19.493 1.00 92.25 231 ALA A N 1
ATOM 1744 C CA . ALA A 1 231 ? -18.661 -4.110 19.790 1.00 92.25 231 ALA A CA 1
ATOM 1745 C C . ALA A 1 231 ? -20.106 -3.885 20.269 1.00 92.25 231 ALA A C 1
ATOM 1747 O O . ALA A 1 231 ? -20.990 -4.657 19.924 1.00 92.25 231 ALA A O 1
ATOM 1748 N N . GLU A 1 232 ? -20.372 -2.811 21.015 1.00 93.94 232 GLU A N 1
ATOM 1749 C CA . GLU A 1 232 ? -21.728 -2.458 21.469 1.00 93.94 232 GLU A CA 1
ATOM 1750 C C . GLU A 1 232 ? -22.599 -1.855 20.350 1.00 93.94 232 GLU A C 1
ATOM 1752 O O . GLU A 1 232 ? -23.829 -1.835 20.440 1.00 93.94 232 GLU A O 1
ATOM 1757 N N . ASN A 1 233 ? -21.973 -1.336 19.288 1.00 91.19 233 ASN A N 1
ATOM 1758 C CA . ASN A 1 233 ? -22.645 -0.593 18.220 1.00 91.19 233 ASN A CA 1
ATOM 1759 C C . ASN A 1 233 ? -22.700 -1.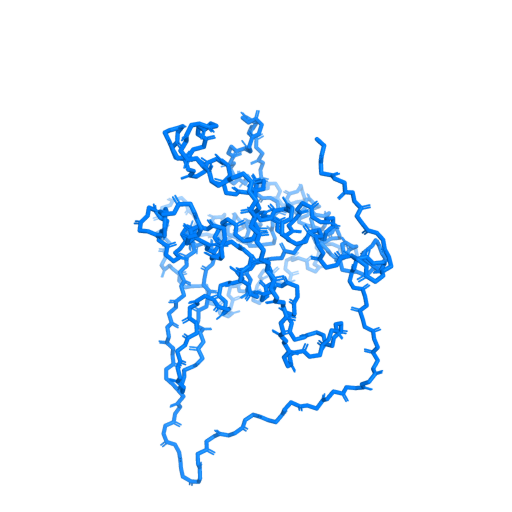328 16.876 1.00 91.19 233 ASN A C 1
ATOM 1761 O O . ASN A 1 233 ? -23.368 -0.856 15.952 1.00 91.19 233 ASN A O 1
ATOM 1765 N N . LEU A 1 234 ? -22.045 -2.474 16.743 1.00 85.88 234 LEU A N 1
ATOM 1766 C CA . LEU A 1 234 ? -22.193 -3.365 15.598 1.00 85.88 234 LEU A CA 1
ATOM 1767 C C . LEU A 1 234 ? -23.011 -4.600 16.011 1.00 85.88 234 LEU A C 1
ATOM 1769 O O . LEU A 1 234 ? -22.962 -4.983 17.176 1.00 85.88 234 LEU A O 1
ATOM 1773 N N . PRO A 1 235 ? -23.843 -5.145 15.103 1.00 67.31 235 PRO A N 1
ATOM 1774 C CA . PRO A 1 235 ? -24.610 -6.361 15.363 1.00 67.31 235 PRO A CA 1
ATOM 1775 C C . PRO A 1 235 ? -23.721 -7.592 15.566 1.00 67.31 235 PRO A C 1
ATOM 1777 O O . PRO A 1 235 ? -22.592 -7.604 15.021 1.00 67.31 235 PRO A O 1
#

Nearest PDB structures (foldseek):
  3v2u-assembly1_C  TM=7.553E-01  e=6.187E-08  Saccharomyces cerevisiae S288C
  2aj4-assembly2_B  TM=7.786E-01  e=1.127E-07  Saccharomyces cerevisiae
  2aj4-assembly1_A  TM=7.770E-01  e=5.193E-07  Saccharomyces cerevisiae
  3vhw-assembly1_A  TM=2.707E-01  e=4.292E+00  Homo sapiens

Organism: NCBI:txid157183

Radius of gyration: 20.89 Å; Cα contacts (8 Å, |Δi|>4): 240; chains: 1; bounding box: 49×47×57 Å